Protein AF-0000000080307832 (afdb_homodimer)

Sequence (258 aa):
MTTTNTHLGIDRRLCGEPVSLGEGTATVRFVASADMAADDRGLVHGGFVFGLADHAAMLAVNDPFVVLGSAETRFLAPVRVGEEVIATATRTEQKGKKHVLAVSVKVGEREVLSGTMTAFALDAHVLDRMTTTNTHLGIDRRLCGEPVSLGEGTATVRFVASADMAADDRGLVHGGFVFGLADHAAMLAVNDPFVVLGSAETRFLAPVRVGEEVIATATRTEQKGKKHVLAVSVKVGEREVLSGTMTAFALDAHVLDR

Radius of gyration: 16.78 Å; Cα contacts (8 Å, |Δi|>4): 751; chains: 2; bounding box: 39×50×41 Å

Structure (mmCIF, N/CA/C/O backbone):
data_AF-0000000080307832-model_v1
#
loop_
_entity.id
_entity.type
_entity.pdbx_description
1 polymer 'Methylthioribose-1-phosphate isomerase'
#
loop_
_atom_site.group_PDB
_atom_site.id
_atom_site.type_symbol
_atom_site.label_atom_id
_atom_site.label_alt_id
_atom_site.label_comp_id
_atom_site.label_asym_id
_atom_site.label_entity_id
_atom_site.label_seq_id
_atom_site.pdbx_PDB_ins_code
_atom_site.Cartn_x
_atom_site.Cartn_y
_atom_site.Cartn_z
_atom_site.occupancy
_atom_site.B_iso_or_equiv
_atom_site.auth_seq_id
_atom_site.auth_comp_id
_atom_site.auth_asym_id
_atom_site.auth_atom_id
_atom_site.pdbx_PDB_model_num
ATOM 1 N N . MET A 1 1 ? -7.996 -27.531 -2.777 1 52.84 1 MET A N 1
ATOM 2 C CA . MET A 1 1 ? -7.59 -26.219 -2.289 1 52.84 1 MET A CA 1
ATOM 3 C C . MET A 1 1 ? -6.277 -25.781 -2.928 1 52.84 1 MET A C 1
ATOM 5 O O . MET A 1 1 ? -5.254 -26.453 -2.775 1 52.84 1 MET A O 1
ATOM 9 N N . THR A 1 2 ? -6.344 -24.812 -3.924 1 73.81 2 THR A N 1
ATOM 10 C CA . THR A 1 2 ? -5.148 -24.438 -4.68 1 73.81 2 THR A CA 1
ATOM 11 C C . THR A 1 2 ? -4.051 -23.938 -3.742 1 73.81 2 THR A C 1
ATOM 13 O O . THR A 1 2 ? -4.332 -23.25 -2.76 1 73.81 2 THR A O 1
ATOM 16 N N . THR A 1 3 ? -2.986 -24.531 -3.779 1 90.88 3 THR A N 1
ATOM 17 C CA . THR A 1 3 ? -1.822 -24.188 -2.973 1 90.88 3 THR A CA 1
ATOM 18 C C . THR A 1 3 ? -1.232 -22.859 -3.426 1 90.88 3 THR A C 1
ATOM 20 O O . THR A 1 3 ? -1.287 -22.516 -4.609 1 90.88 3 THR A O 1
ATOM 23 N N . THR A 1 4 ? -0.76 -22.125 -2.514 1 96.75 4 THR A N 1
ATOM 24 C CA . THR A 1 4 ? -0.109 -20.859 -2.82 1 96.75 4 THR A CA 1
ATOM 25 C C . THR A 1 4 ? 1.234 -21.094 -3.506 1 96.75 4 THR A C 1
ATOM 27 O O . THR A 1 4 ? 2.08 -21.828 -2.994 1 96.75 4 THR A O 1
ATOM 30 N N . ASN A 1 5 ? 1.484 -20.422 -4.656 1 97.75 5 ASN A N 1
ATOM 31 C CA . ASN A 1 5 ? 2.727 -20.578 -5.406 1 97.75 5 ASN A CA 1
ATOM 32 C C . ASN A 1 5 ? 3.502 -19.266 -5.473 1 97.75 5 ASN A C 1
ATOM 34 O O . ASN A 1 5 ? 4.527 -19.172 -6.156 1 97.75 5 ASN A O 1
ATOM 38 N N . THR A 1 6 ? 2.982 -18.25 -4.867 1 98.12 6 THR A N 1
ATOM 39 C CA . THR A 1 6 ? 3.604 -16.938 -4.953 1 98.12 6 THR A CA 1
ATOM 40 C C . THR A 1 6 ? 3.646 -16.266 -3.578 1 98.12 6 THR A C 1
ATOM 42 O O . THR A 1 6 ? 2.85 -16.594 -2.697 1 98.12 6 THR A O 1
ATOM 45 N N . HIS A 1 7 ? 4.598 -15.375 -3.447 1 98.44 7 HIS A N 1
ATOM 46 C CA . HIS A 1 7 ? 4.746 -14.602 -2.219 1 98.44 7 HIS A CA 1
ATOM 47 C C . HIS A 1 7 ? 4.867 -15.523 -1.005 1 98.44 7 HIS A C 1
ATOM 49 O O . HIS A 1 7 ? 4.211 -15.297 0.015 1 98.44 7 HIS A O 1
ATOM 55 N N . LEU A 1 8 ? 5.715 -16.484 -1.149 1 98.38 8 LEU A N 1
ATOM 56 C CA . LEU A 1 8 ? 5.809 -17.547 -0.154 1 98.38 8 LEU A CA 1
ATOM 57 C C . LEU A 1 8 ? 6.52 -17.062 1.102 1 98.38 8 LEU A C 1
ATOM 59 O O . LEU A 1 8 ? 6.414 -17.672 2.162 1 98.38 8 LEU A O 1
ATOM 63 N N . GLY A 1 9 ? 7.277 -15.961 1.067 1 98.44 9 GLY A N 1
ATOM 64 C CA . GLY A 1 9 ? 8.023 -15.438 2.201 1 98.44 9 GLY A CA 1
ATOM 65 C C . GLY A 1 9 ? 7.352 -14.234 2.842 1 98.44 9 GLY A C 1
ATOM 66 O O . GLY A 1 9 ? 7.965 -13.539 3.658 1 98.44 9 GLY A O 1
ATOM 67 N N . ILE A 1 10 ? 6.105 -14.016 2.449 1 98.75 10 ILE A N 1
ATOM 68 C CA . ILE A 1 10 ? 5.449 -12.781 2.875 1 98.75 10 ILE A CA 1
ATOM 69 C C . ILE A 1 10 ? 5.09 -12.875 4.355 1 98.75 10 ILE A C 1
ATOM 71 O O . ILE A 1 10 ? 4.691 -13.938 4.84 1 98.75 10 ILE A O 1
ATOM 75 N N . ASP A 1 11 ? 5.309 -11.82 5.152 1 98.69 11 ASP A N 1
ATOM 76 C CA . ASP A 1 11 ? 4.871 -11.758 6.543 1 98.69 11 ASP A CA 1
ATOM 77 C C . ASP A 1 11 ? 3.352 -11.641 6.637 1 98.69 11 ASP A C 1
ATOM 79 O O . ASP A 1 11 ? 2.791 -10.562 6.434 1 98.69 11 ASP A O 1
ATOM 83 N N . ARG A 1 12 ? 2.734 -12.688 6.98 1 98.19 12 ARG A N 1
ATOM 84 C CA . ARG A 1 12 ? 1.277 -12.773 6.961 1 98.19 12 ARG A CA 1
ATOM 85 C C . ARG A 1 12 ? 0.668 -11.914 8.062 1 98.19 12 ARG A C 1
ATOM 87 O O . ARG A 1 12 ? -0.511 -11.562 8.008 1 98.19 12 ARG A O 1
ATOM 94 N N . ARG A 1 13 ? 1.452 -11.539 9.086 1 98.31 13 ARG A N 1
ATOM 95 C CA . ARG A 1 13 ? 0.966 -10.641 10.125 1 98.31 13 ARG A CA 1
ATOM 96 C C . ARG A 1 13 ? 0.747 -9.234 9.57 1 98.31 13 ARG A C 1
ATOM 98 O O . ARG A 1 13 ? -0.173 -8.531 10 1 98.31 13 ARG A O 1
ATOM 105 N N . LEU A 1 14 ? 1.541 -8.852 8.594 1 98.81 14 LEU A N 1
ATOM 106 C CA . LEU A 1 14 ? 1.51 -7.488 8.07 1 98.81 14 LEU A CA 1
ATOM 107 C C . LEU A 1 14 ? 0.709 -7.426 6.773 1 98.81 14 LEU A C 1
ATOM 109 O O . LEU A 1 14 ? 0.164 -6.375 6.426 1 98.81 14 LEU A O 1
ATOM 113 N N . CYS A 1 15 ? 0.601 -8.602 6.062 1 98.88 15 CYS A N 1
ATOM 114 C CA . CYS A 1 15 ? 0.062 -8.539 4.707 1 98.88 15 CYS A CA 1
ATOM 115 C C . CYS A 1 15 ? -1.096 -9.516 4.535 1 98.88 15 CYS A C 1
ATOM 117 O O . CYS A 1 15 ? -1.667 -9.625 3.449 1 98.88 15 CYS A O 1
ATOM 119 N N . GLY A 1 16 ? -1.401 -10.242 5.574 1 98.81 16 GLY A N 1
ATOM 120 C CA . GLY A 1 16 ? -2.609 -11.055 5.578 1 98.81 16 GLY A CA 1
ATOM 121 C C . GLY A 1 16 ? -2.34 -12.523 5.32 1 98.81 16 GLY A C 1
ATOM 122 O O . GLY A 1 16 ? -1.327 -12.883 4.715 1 98.81 16 GLY A O 1
ATOM 123 N N . GLU A 1 17 ? -3.238 -13.312 5.754 1 98.5 17 GLU A N 1
ATOM 124 C CA . GLU A 1 17 ? -3.234 -14.758 5.535 1 98.5 17 GLU A CA 1
ATOM 125 C C . GLU A 1 17 ? -4.215 -15.148 4.434 1 98.5 17 GLU A C 1
ATOM 127 O O . GLU A 1 17 ? -5.363 -14.703 4.426 1 98.5 17 GLU A O 1
ATOM 132 N N . PRO A 1 18 ? -3.75 -16.078 3.498 1 98.62 18 PRO A N 1
ATOM 133 C CA . PRO A 1 18 ? -4.703 -16.594 2.516 1 98.62 18 PRO A CA 1
ATOM 134 C C . PRO A 1 18 ? -5.855 -17.359 3.16 1 98.62 18 PRO A C 1
ATOM 136 O O . PRO A 1 18 ? -5.629 -18.172 4.059 1 98.62 18 PRO A O 1
ATOM 139 N N . VAL A 1 19 ? -7.059 -17.031 2.709 1 98 19 VAL A N 1
ATOM 140 C CA . VAL A 1 19 ? -8.258 -17.672 3.229 1 98 19 VAL A CA 1
ATOM 141 C C . VAL A 1 19 ? -8.82 -18.641 2.188 1 98 19 VAL A C 1
ATOM 143 O O . VAL A 1 19 ? -9.344 -19.703 2.535 1 98 19 VAL A O 1
ATOM 146 N N . SER A 1 20 ? -8.805 -18.188 0.958 1 97.94 20 SER A N 1
ATOM 147 C CA . SER A 1 20 ? -9.297 -18.984 -0.154 1 97.94 20 SER A CA 1
ATOM 148 C C . SER A 1 20 ? -8.555 -18.656 -1.445 1 97.94 20 SER A C 1
ATOM 150 O O . SER A 1 20 ? -8.164 -17.516 -1.67 1 97.94 20 SER A O 1
ATOM 152 N N . LEU A 1 21 ? -8.367 -19.688 -2.219 1 97.88 21 LEU A N 1
ATOM 153 C CA . LEU A 1 21 ? -7.758 -19.578 -3.539 1 97.88 21 LEU A CA 1
ATOM 154 C C . LEU A 1 21 ? -8.586 -20.312 -4.586 1 97.88 21 LEU A C 1
ATOM 156 O O . LEU A 1 21 ? -9.047 -21.438 -4.344 1 97.88 21 LEU A O 1
ATOM 160 N N . GLY A 1 22 ? -8.859 -19.641 -5.586 1 96.75 22 GLY A N 1
ATOM 161 C CA . GLY A 1 22 ? -9.492 -20.219 -6.758 1 96.75 22 GLY A CA 1
ATOM 162 C C . GLY A 1 22 ? -8.867 -19.766 -8.062 1 96.75 22 GLY A C 1
ATOM 163 O O . GLY A 1 22 ? -7.906 -19 -8.062 1 96.75 22 GLY A O 1
ATOM 164 N N . GLU A 1 23 ? -9.352 -20.328 -9.18 1 95.19 23 GLU A N 1
ATOM 165 C CA . GLU A 1 23 ? -8.852 -19.891 -10.484 1 95.19 23 GLU A CA 1
ATOM 166 C C . GLU A 1 23 ? -9.141 -18.422 -10.719 1 95.19 23 GLU A C 1
ATOM 168 O O . GLU A 1 23 ? -10.281 -18.031 -10.984 1 95.19 23 GLU A O 1
ATOM 173 N N . GLY A 1 24 ? -8.172 -17.656 -10.625 1 97.94 24 GLY A N 1
ATOM 174 C CA . GLY A 1 24 ? -8.312 -16.219 -10.867 1 97.94 24 GLY A CA 1
ATOM 175 C C . GLY A 1 24 ? -8.969 -15.484 -9.711 1 97.94 24 GLY A C 1
ATOM 176 O O . GLY A 1 24 ? -9.516 -14.398 -9.898 1 97.94 24 GLY A O 1
ATOM 177 N N . THR A 1 25 ? -9.086 -16.125 -8.602 1 98.75 25 THR A N 1
ATOM 178 C CA . THR A 1 25 ? -9.688 -15.492 -7.43 1 98.75 25 THR A CA 1
ATOM 179 C C . THR A 1 25 ? -8.898 -15.844 -6.168 1 98.75 25 THR A C 1
ATOM 181 O O . THR A 1 25 ? -8.289 -16.906 -6.086 1 98.75 25 THR A O 1
ATOM 184 N N . ALA A 1 26 ? -8.906 -14.961 -5.215 1 98.88 26 ALA A N 1
ATOM 185 C CA . ALA A 1 26 ? -8.289 -15.227 -3.916 1 98.88 26 ALA A CA 1
ATOM 186 C C . ALA A 1 26 ? -8.852 -14.305 -2.842 1 98.88 26 ALA A C 1
ATOM 188 O O . ALA A 1 26 ? -9.32 -13.203 -3.143 1 98.88 26 ALA A O 1
ATOM 189 N N . THR A 1 27 ? -8.844 -14.758 -1.637 1 98.94 27 THR A N 1
ATOM 190 C CA . THR A 1 27 ? -9.219 -13.984 -0.456 1 98.94 27 THR A CA 1
ATOM 191 C C . THR A 1 27 ? -8.125 -14.055 0.605 1 98.94 27 THR A C 1
ATOM 193 O O . THR A 1 27 ? -7.59 -15.133 0.882 1 98.94 27 THR A O 1
ATOM 196 N N . VAL A 1 28 ? -7.746 -12.922 1.134 1 98.94 28 VAL A N 1
ATOM 197 C CA . VAL A 1 28 ? -6.734 -12.789 2.176 1 98.94 28 VAL A CA 1
ATOM 198 C C . VAL A 1 28 ? -7.297 -11.977 3.342 1 98.94 28 VAL A C 1
ATOM 200 O O . VAL A 1 28 ? -8.109 -11.078 3.143 1 98.94 28 VAL A O 1
ATOM 203 N N . ARG A 1 29 ? -6.793 -12.281 4.551 1 98.94 29 ARG A N 1
ATOM 204 C CA . ARG A 1 29 ? -7.355 -11.633 5.73 1 98.94 29 ARG A CA 1
ATOM 205 C C . ARG A 1 29 ? -6.273 -11.328 6.758 1 98.94 29 ARG A C 1
ATOM 207 O O . ARG A 1 29 ? -5.328 -12.102 6.918 1 98.94 29 ARG A O 1
ATOM 214 N N . PHE A 1 30 ? -6.398 -10.172 7.465 1 98.88 30 PHE A N 1
ATOM 215 C CA . PH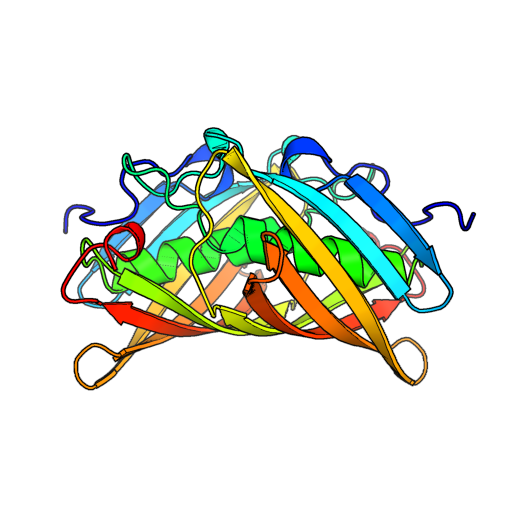E A 1 30 ? -5.668 -9.961 8.711 1 98.88 30 PHE A CA 1
ATOM 216 C C . PHE A 1 30 ? -6.539 -9.234 9.727 1 98.88 30 PHE A C 1
ATOM 218 O O . PHE A 1 30 ? -7.625 -8.75 9.398 1 98.88 30 PHE A O 1
ATOM 225 N N . VAL A 1 31 ? -6.156 -9.312 10.953 1 98.94 31 VAL A N 1
ATOM 226 C CA . VAL A 1 31 ? -6.637 -8.383 11.969 1 98.94 31 VAL A CA 1
ATOM 227 C C . VAL A 1 31 ? -5.668 -7.207 12.102 1 98.94 31 VAL A C 1
ATOM 229 O O . VAL A 1 31 ? -4.473 -7.402 12.312 1 98.94 31 VAL A O 1
ATOM 232 N N . ALA A 1 32 ? -6.215 -6.035 11.898 1 98.94 32 ALA A N 1
ATOM 233 C CA . ALA A 1 32 ? -5.352 -4.855 11.945 1 98.94 32 ALA A CA 1
ATOM 234 C C . ALA A 1 32 ? -4.672 -4.73 13.305 1 98.94 32 ALA A C 1
ATOM 236 O O . ALA A 1 32 ? -5.344 -4.641 14.336 1 98.94 32 ALA A O 1
ATOM 237 N N . SER A 1 33 ? -3.395 -4.719 13.312 1 98.81 33 SER A N 1
ATOM 238 C CA . SER A 1 33 ? -2.629 -4.656 14.555 1 98.81 33 SER A CA 1
ATOM 239 C C . SER A 1 33 ? -2.225 -3.225 14.883 1 98.81 33 SER A C 1
ATOM 241 O O . SER A 1 33 ? -2.367 -2.326 14.055 1 98.81 33 SER A O 1
ATOM 243 N N . ALA A 1 34 ? -1.67 -3.006 16.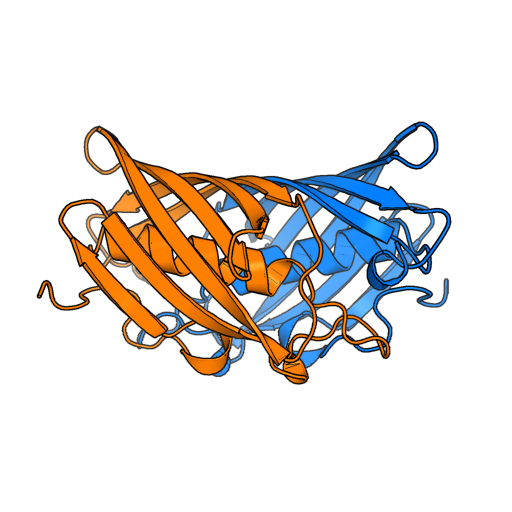109 1 98.62 34 ALA A N 1
ATOM 244 C CA . ALA A 1 34 ? -1.215 -1.691 16.547 1 98.62 34 ALA A CA 1
ATOM 245 C C . ALA A 1 34 ? -0.057 -1.191 15.688 1 98.62 34 ALA A C 1
ATOM 247 O O . ALA A 1 34 ? 0.11 0.017 15.508 1 98.62 34 ALA A O 1
ATOM 248 N N . ASP A 1 35 ? 0.724 -2.1 15.102 1 98.56 35 ASP A N 1
ATOM 249 C CA . ASP A 1 35 ? 1.849 -1.736 14.242 1 98.56 35 ASP A CA 1
ATOM 250 C C . ASP A 1 35 ? 1.369 -1.02 12.984 1 98.56 35 ASP A C 1
ATOM 252 O O . ASP A 1 35 ? 2.154 -0.355 12.305 1 98.56 35 ASP A O 1
ATOM 256 N N . MET A 1 36 ? 0.085 -1.156 12.688 1 98.94 36 MET A N 1
ATOM 257 C CA . MET A 1 36 ? -0.464 -0.622 11.445 1 98.94 36 MET A CA 1
ATOM 258 C C . MET A 1 36 ? -1.076 0.757 11.664 1 98.94 36 MET A C 1
ATOM 260 O O . MET A 1 36 ? -1.528 1.402 10.719 1 98.94 36 MET A O 1
ATOM 264 N N . ALA A 1 37 ? -1.056 1.277 12.898 1 98.94 37 ALA A N 1
ATOM 265 C CA . ALA A 1 37 ? -1.716 2.533 13.25 1 98.94 37 ALA A CA 1
ATOM 266 C C . ALA A 1 37 ? -0.972 3.727 12.664 1 98.94 37 ALA A C 1
ATOM 268 O O . ALA A 1 37 ? 0.261 3.764 12.672 1 98.94 37 ALA A O 1
ATOM 269 N N . ALA A 1 38 ? -1.761 4.672 12.156 1 98.81 38 ALA A N 1
ATOM 270 C CA . ALA A 1 38 ? -1.216 5.949 11.719 1 98.81 38 ALA A CA 1
ATOM 271 C C . ALA A 1 38 ? -1.18 6.957 12.859 1 98.81 38 ALA A C 1
ATOM 273 O O . ALA A 1 38 ? -0.42 7.93 12.82 1 98.81 38 ALA A O 1
ATOM 274 N N . ASP A 1 39 ? -2.074 6.77 13.812 1 98.69 39 ASP A N 1
ATOM 275 C CA . ASP A 1 39 ? -2.188 7.746 14.898 1 98.69 39 ASP A CA 1
ATOM 276 C C . ASP A 1 39 ? -2.662 7.082 16.188 1 98.69 39 ASP A C 1
ATOM 278 O O . ASP A 1 39 ? -2.84 5.863 16.234 1 98.69 39 ASP A O 1
ATOM 282 N N . ASP A 1 40 ? -2.822 7.875 17.234 1 97.75 40 ASP A N 1
ATOM 283 C CA . ASP A 1 40 ? -3.119 7.355 18.562 1 97.75 40 ASP A CA 1
ATOM 284 C C . ASP A 1 40 ? -4.594 6.984 18.688 1 97.75 40 ASP A C 1
ATOM 286 O O . ASP A 1 40 ? -5 6.367 19.688 1 97.75 40 ASP A O 1
ATOM 290 N N . ARG A 1 41 ? -5.434 7.312 17.688 1 98 41 ARG A N 1
ATOM 291 C CA . ARG A 1 41 ? -6.844 6.93 17.688 1 98 41 ARG A CA 1
ATOM 292 C C . ARG A 1 41 ? -7.035 5.543 17.094 1 98 41 ARG A C 1
ATOM 294 O O . ARG A 1 41 ? -8.125 4.973 17.172 1 98 41 ARG A O 1
ATOM 301 N N . GLY A 1 42 ? -5.996 4.996 16.484 1 98.62 42 GLY A N 1
ATOM 302 C CA . GLY A 1 42 ? -6.047 3.648 15.945 1 98.62 42 GLY A CA 1
ATOM 303 C C . GLY A 1 42 ? -6.422 3.607 14.477 1 98.62 42 GLY A C 1
ATOM 304 O O . GLY A 1 42 ? -6.863 2.574 13.977 1 98.62 42 GLY A O 1
ATOM 305 N N . LEU A 1 43 ? -6.371 4.773 13.805 1 98.94 43 LEU A N 1
ATOM 306 C CA . LEU A 1 43 ? -6.559 4.766 12.359 1 98.94 43 LEU A CA 1
ATOM 307 C C . LEU A 1 43 ? -5.453 3.963 11.672 1 98.94 43 LEU A C 1
ATOM 309 O O . LEU A 1 43 ? -4.27 4.188 11.93 1 98.94 43 LEU A O 1
ATOM 313 N N . VAL A 1 44 ? -5.848 3.023 10.82 1 98.94 44 VAL A N 1
ATOM 314 C CA . VAL A 1 44 ? -4.871 2.195 10.125 1 98.94 44 VAL A CA 1
ATOM 315 C C . VAL A 1 44 ? -4.348 2.936 8.898 1 98.94 44 VAL A C 1
ATOM 317 O O . VAL A 1 44 ? -5.125 3.531 8.148 1 98.94 44 VAL A O 1
ATOM 320 N N . HIS A 1 45 ? -3.057 2.969 8.719 1 98.94 45 HIS A N 1
ATOM 321 C CA . HIS A 1 45 ? -2.426 3.549 7.535 1 98.94 45 HIS A CA 1
ATOM 322 C C . HIS A 1 45 ? -2.859 2.824 6.266 1 98.94 45 HIS A C 1
ATOM 324 O O . HIS A 1 45 ? -2.859 1.592 6.219 1 98.94 45 HIS A O 1
ATOM 330 N N . GLY A 1 46 ? -3.197 3.553 5.223 1 98.88 46 GLY A N 1
ATOM 331 C CA . GLY A 1 46 ? -3.762 3.006 3.998 1 98.88 46 GLY A CA 1
ATOM 332 C C . GLY A 1 46 ? -2.846 2.012 3.309 1 98.88 46 GLY A C 1
ATOM 333 O O . GLY A 1 46 ? -3.311 1.137 2.576 1 98.88 46 GLY A O 1
ATOM 334 N N . GLY A 1 47 ? -1.534 2.146 3.521 1 98.94 47 GLY A N 1
ATOM 335 C CA . GLY A 1 47 ? -0.571 1.244 2.91 1 98.94 47 GLY A CA 1
ATOM 336 C C . GLY A 1 47 ? -0.815 -0.212 3.26 1 98.94 47 GLY A C 1
ATOM 337 O O . GLY A 1 47 ? -0.579 -1.101 2.438 1 98.94 47 GLY A O 1
ATOM 338 N N . PHE A 1 48 ? -1.291 -0.48 4.457 1 98.94 48 PHE A N 1
ATOM 339 C CA . PHE A 1 48 ? -1.518 -1.858 4.875 1 98.94 48 PHE A CA 1
ATOM 340 C C . PHE A 1 48 ? -2.789 -2.414 4.246 1 98.94 48 PHE A C 1
ATOM 342 O O . PHE A 1 48 ? -2.852 -3.596 3.902 1 98.94 48 PHE A O 1
ATOM 349 N N . VAL A 1 49 ? -3.834 -1.577 4.082 1 99 49 VAL A N 1
ATOM 350 C CA . VAL A 1 49 ? -5.062 -1.983 3.406 1 99 49 VAL A CA 1
ATOM 351 C C . VAL A 1 49 ? -4.77 -2.27 1.935 1 99 49 VAL A C 1
ATOM 353 O O . VAL A 1 49 ? -5.191 -3.301 1.402 1 99 49 VAL A O 1
ATOM 356 N N . PHE A 1 50 ? -4.016 -1.386 1.322 1 99 50 PHE A N 1
ATOM 357 C CA . PHE A 1 50 ? -3.557 -1.586 -0.047 1 99 50 PHE A CA 1
ATOM 358 C C . PHE A 1 50 ? -2.734 -2.865 -0.161 1 99 50 PHE A C 1
ATOM 360 O O . PHE A 1 50 ? -2.922 -3.646 -1.095 1 99 50 PHE A O 1
ATOM 367 N N . GLY A 1 51 ? -1.812 -3.057 0.731 1 98.94 51 GLY A N 1
ATOM 368 C CA . GLY A 1 51 ? -0.951 -4.227 0.703 1 98.94 51 GLY A CA 1
ATOM 369 C C . GLY A 1 51 ? -1.718 -5.535 0.782 1 98.94 51 GLY A C 1
ATOM 370 O O . GLY A 1 51 ? -1.338 -6.52 0.149 1 98.94 51 GLY A O 1
ATOM 371 N N . LEU A 1 52 ? -2.768 -5.527 1.623 1 98.94 52 LEU A N 1
ATOM 372 C CA . LEU A 1 52 ? -3.641 -6.691 1.722 1 98.94 52 LEU A CA 1
ATOM 373 C C . LEU A 1 52 ? -4.277 -7.012 0.373 1 98.94 52 LEU A C 1
ATOM 375 O O . LEU A 1 52 ? -4.285 -8.164 -0.055 1 98.94 52 LEU A O 1
ATOM 379 N N . ALA A 1 53 ? -4.809 -5.973 -0.291 1 99 53 ALA A N 1
ATOM 380 C CA . ALA A 1 53 ? -5.406 -6.141 -1.614 1 99 53 ALA A CA 1
ATOM 381 C C . ALA A 1 53 ? -4.375 -6.645 -2.621 1 99 53 ALA A C 1
ATOM 383 O O . ALA A 1 53 ? -4.668 -7.523 -3.434 1 99 53 ALA A O 1
ATOM 384 N N . ASP A 1 54 ? -3.197 -6.051 -2.582 1 99 54 ASP A N 1
ATOM 385 C CA . ASP A 1 54 ? -2.096 -6.461 -3.449 1 99 54 ASP A CA 1
ATOM 386 C C . ASP A 1 54 ? -1.777 -7.941 -3.27 1 99 54 ASP A C 1
ATOM 388 O O . ASP A 1 54 ? -1.639 -8.672 -4.25 1 99 54 ASP A O 1
ATOM 392 N N . HIS A 1 55 ? -1.683 -8.367 -2.018 1 98.94 55 HIS A N 1
ATOM 393 C CA . HIS A 1 55 ? -1.41 -9.773 -1.756 1 98.94 55 HIS A CA 1
ATOM 394 C C . HIS A 1 55 ? -2.486 -10.664 -2.365 1 98.94 55 HIS A C 1
ATOM 396 O O . HIS A 1 55 ? -2.174 -11.664 -3.02 1 98.94 55 HIS A O 1
ATOM 402 N N . ALA A 1 56 ? -3.779 -10.289 -2.191 1 98.94 56 ALA A N 1
ATOM 403 C CA . ALA A 1 56 ? -4.875 -11.055 -2.781 1 98.94 56 ALA A CA 1
ATOM 404 C C . ALA A 1 56 ? -4.742 -11.125 -4.297 1 98.94 56 ALA A C 1
ATOM 406 O O . ALA A 1 56 ? -4.957 -12.188 -4.895 1 98.94 56 ALA A O 1
ATOM 407 N N . ALA A 1 57 ? -4.402 -10.016 -4.918 1 98.94 57 ALA A N 1
ATOM 408 C CA . ALA A 1 57 ? -4.258 -9.969 -6.371 1 98.94 57 ALA A CA 1
ATOM 409 C C . ALA A 1 57 ? -3.154 -10.914 -6.844 1 98.94 57 ALA A C 1
ATOM 411 O O . ALA A 1 57 ? -3.326 -11.641 -7.824 1 98.94 57 ALA A O 1
ATOM 412 N N . MET A 1 58 ? -2.008 -10.867 -6.16 1 98.94 58 MET A N 1
ATOM 413 C CA . MET A 1 58 ? -0.907 -11.758 -6.516 1 98.94 58 MET A CA 1
ATOM 414 C C . MET A 1 58 ? -1.329 -13.219 -6.395 1 98.94 58 MET A C 1
ATOM 416 O O . MET A 1 58 ? -1.035 -14.031 -7.277 1 98.94 58 MET A O 1
ATOM 420 N N . LEU A 1 59 ? -2.061 -13.516 -5.348 1 98.88 59 LEU A N 1
ATOM 421 C CA . LEU A 1 59 ? -2.49 -14.891 -5.105 1 98.88 59 LEU A CA 1
ATOM 422 C C . LEU A 1 59 ? -3.535 -15.32 -6.129 1 98.88 59 LEU A C 1
ATOM 424 O O . LEU A 1 59 ? -3.586 -16.5 -6.516 1 98.88 59 LEU A O 1
ATOM 428 N N . ALA A 1 60 ? -4.375 -14.438 -6.586 1 98.81 60 ALA A N 1
ATOM 429 C CA . ALA A 1 60 ? -5.359 -14.766 -7.613 1 98.81 60 ALA A CA 1
ATOM 430 C C . ALA A 1 60 ? -4.676 -15.211 -8.906 1 98.81 60 ALA A C 1
ATOM 432 O O . ALA A 1 60 ? -5.199 -16.062 -9.625 1 98.81 60 ALA A O 1
ATOM 433 N N . VAL A 1 61 ? -3.562 -14.586 -9.195 1 98.75 61 VAL A N 1
ATOM 434 C CA . VAL A 1 61 ? -2.766 -14.992 -10.352 1 98.75 61 VAL A CA 1
ATOM 435 C C . VAL A 1 61 ? -2 -16.281 -10.023 1 98.75 61 VAL A C 1
ATOM 437 O O . VAL A 1 61 ? -1.96 -17.203 -10.836 1 98.75 61 VAL A O 1
ATOM 440 N N . ASN A 1 62 ? -1.391 -16.297 -8.859 1 98.62 62 ASN A N 1
ATOM 441 C CA . ASN A 1 62 ? -0.731 -17.438 -8.219 1 98.62 62 ASN A CA 1
ATOM 442 C C . ASN A 1 62 ? 0.397 -17.984 -9.086 1 98.62 62 ASN A C 1
ATOM 444 O O . ASN A 1 62 ? 0.564 -19.203 -9.203 1 98.62 62 ASN A O 1
ATOM 448 N N . ASP A 1 63 ? 1.077 -17.156 -9.797 1 98.38 63 ASP A N 1
ATOM 449 C CA . ASP A 1 63 ? 2.287 -17.484 -10.547 1 98.38 63 ASP A CA 1
ATOM 450 C C . ASP A 1 63 ? 3.539 -17.188 -9.719 1 98.38 63 ASP A C 1
ATOM 452 O O . ASP A 1 63 ? 3.621 -16.156 -9.055 1 98.38 63 ASP A O 1
ATOM 456 N N . PRO A 1 64 ? 4.547 -18.031 -9.773 1 98 64 PRO A N 1
ATOM 457 C CA . PRO A 1 64 ? 5.73 -17.859 -8.93 1 98 64 PRO A CA 1
ATOM 458 C C . PRO A 1 64 ? 6.473 -16.562 -9.203 1 98 64 PRO A C 1
ATOM 460 O O . PRO A 1 64 ? 7.234 -16.078 -8.359 1 98 64 PRO A O 1
ATOM 463 N N . PHE A 1 65 ? 6.277 -15.945 -10.398 1 98.5 65 PHE A N 1
ATOM 464 C CA . PHE A 1 65 ? 7.059 -14.773 -10.766 1 98.5 65 PHE A CA 1
ATOM 465 C C . PHE A 1 65 ? 6.152 -13.578 -11.016 1 98.5 65 PHE A C 1
ATOM 467 O O . PHE A 1 65 ? 6.504 -12.672 -11.773 1 98.5 65 PHE A O 1
ATOM 474 N N . VAL A 1 66 ? 4.949 -13.539 -10.461 1 98.88 66 VAL A N 1
ATOM 475 C CA . VAL A 1 66 ? 4 -12.453 -10.68 1 98.88 66 VAL A CA 1
ATOM 476 C C . VAL A 1 66 ? 4.418 -11.227 -9.875 1 98.88 66 VAL A C 1
ATOM 478 O O . VAL A 1 66 ? 4.863 -11.352 -8.727 1 98.88 66 VAL A O 1
ATOM 481 N N . VAL A 1 67 ? 4.309 -10.039 -10.484 1 98.88 67 VAL A N 1
ATOM 482 C CA . VAL A 1 67 ? 4.594 -8.766 -9.836 1 98.88 67 VAL A CA 1
ATOM 483 C C . VAL A 1 67 ? 3.457 -7.781 -10.117 1 98.88 67 VAL A C 1
ATOM 485 O O . VAL A 1 67 ? 2.729 -7.93 -11.102 1 98.88 67 VAL A O 1
ATOM 488 N N . LEU A 1 68 ? 3.268 -6.879 -9.227 1 98.94 68 LEU A N 1
ATOM 489 C CA . LEU A 1 68 ? 2.318 -5.789 -9.43 1 98.94 68 LEU A CA 1
ATOM 490 C C . LEU A 1 68 ? 2.867 -4.766 -10.414 1 98.94 68 LEU A C 1
ATOM 492 O O . LEU A 1 68 ? 4.004 -4.312 -10.273 1 98.94 68 LEU A O 1
ATOM 496 N N . GLY A 1 69 ? 2.035 -4.398 -11.359 1 98.94 69 GLY A N 1
ATOM 497 C CA . GLY A 1 69 ? 2.461 -3.432 -12.367 1 98.94 69 GLY A CA 1
ATOM 498 C C . GLY A 1 69 ? 1.832 -2.064 -12.18 1 98.94 69 GLY A C 1
ATOM 499 O O . GLY A 1 69 ? 2.461 -1.043 -12.461 1 98.94 69 GLY A O 1
ATOM 500 N N . SER A 1 70 ? 0.604 -2.076 -11.836 1 98.94 70 SER A N 1
ATOM 501 C CA . SER A 1 70 ? -0.093 -0.819 -11.578 1 98.94 70 SER A CA 1
ATOM 502 C C . SER A 1 70 ? -1.329 -1.038 -10.719 1 98.94 70 SER A C 1
ATOM 504 O O . SER A 1 70 ? -1.778 -2.172 -10.539 1 98.94 70 SER A O 1
ATOM 506 N N . ALA A 1 71 ? -1.835 0.021 -10.18 1 99 71 ALA A N 1
ATOM 507 C CA . ALA A 1 71 ? -3.041 -0.023 -9.352 1 99 71 ALA A CA 1
ATOM 508 C C . ALA A 1 71 ? -3.816 1.288 -9.445 1 99 71 ALA A C 1
ATOM 510 O O . ALA A 1 71 ? -3.223 2.369 -9.453 1 99 71 ALA A O 1
ATOM 511 N N . GLU A 1 72 ? -5.086 1.186 -9.578 1 99 72 GLU A N 1
ATOM 512 C CA . GLU A 1 72 ? -6.066 2.256 -9.406 1 99 72 GLU A CA 1
ATOM 513 C C . GLU A 1 72 ? -7.066 1.917 -8.305 1 99 72 GLU A C 1
ATOM 515 O O . GLU A 1 72 ? -7.914 1.035 -8.477 1 99 72 GLU A O 1
ATOM 520 N N . THR A 1 73 ? -6.941 2.631 -7.203 1 98.94 73 THR A N 1
ATOM 521 C CA . THR A 1 73 ? -7.73 2.23 -6.043 1 98.94 73 THR A CA 1
ATOM 522 C C . THR A 1 73 ? -8.406 3.439 -5.406 1 98.94 73 THR A C 1
ATOM 524 O O . THR A 1 73 ? -7.914 4.562 -5.516 1 98.94 73 THR A O 1
ATOM 527 N N . ARG A 1 74 ? -9.484 3.18 -4.77 1 98.94 74 ARG A N 1
ATOM 528 C CA . ARG A 1 74 ? -10.203 4.133 -3.928 1 98.94 74 ARG A CA 1
ATOM 529 C C . ARG A 1 74 ? -10.273 3.645 -2.484 1 98.94 74 ARG A C 1
ATOM 531 O O . ARG A 1 74 ? -10.477 2.453 -2.236 1 98.94 74 ARG A O 1
ATOM 538 N N . PHE A 1 75 ? -10.008 4.535 -1.583 1 98.94 75 PHE A N 1
ATOM 539 C CA . PHE A 1 75 ? -10.148 4.293 -0.152 1 98.94 75 PHE A CA 1
ATOM 540 C C . PHE A 1 75 ? -11.453 4.879 0.374 1 98.94 75 PHE A C 1
ATOM 542 O O . PHE A 1 75 ? -11.578 6.098 0.51 1 98.94 75 PHE A O 1
ATOM 549 N N . LEU A 1 76 ? -12.359 4.008 0.72 1 98.94 76 LEU A N 1
ATOM 550 C CA . LEU A 1 76 ? -13.766 4.387 0.802 1 98.94 76 LEU A CA 1
ATOM 551 C C . LEU A 1 76 ? -14.188 4.605 2.25 1 98.94 76 LEU A C 1
ATOM 553 O O . LEU A 1 76 ? -15.188 5.281 2.518 1 98.94 76 LEU A O 1
ATOM 557 N N . ALA A 1 77 ? -13.57 3.984 3.166 1 98.88 77 ALA A N 1
ATOM 558 C CA . ALA A 1 77 ? -13.859 4.07 4.594 1 98.88 77 ALA A CA 1
ATOM 559 C C . ALA A 1 77 ? -12.633 3.713 5.43 1 98.88 77 ALA A C 1
ATOM 561 O O . ALA A 1 77 ? -11.75 2.998 4.965 1 98.88 77 ALA A O 1
ATOM 562 N N . PRO A 1 78 ? -12.602 4.223 6.66 1 98.88 78 PRO A N 1
ATOM 563 C CA . PRO A 1 78 ? -11.438 3.961 7.508 1 98.88 78 PRO A CA 1
ATOM 564 C C . PRO A 1 78 ? -11.43 2.547 8.086 1 98.88 78 PRO A C 1
ATOM 566 O O . PRO A 1 78 ? -12.477 1.898 8.141 1 98.88 78 PRO A O 1
ATOM 569 N N . VAL A 1 79 ? -10.258 2.041 8.367 1 98.94 79 VAL A N 1
ATOM 570 C CA . VAL A 1 79 ? -10.055 0.819 9.133 1 98.94 79 VAL A CA 1
ATOM 571 C C . VAL A 1 79 ? -9.484 1.164 10.508 1 98.94 79 VAL A C 1
ATOM 573 O O . VAL A 1 79 ? -8.609 2.029 10.625 1 98.94 79 VAL A O 1
ATOM 576 N N . ARG A 1 80 ? -9.914 0.55 11.57 1 98.69 80 ARG A N 1
ATOM 577 C CA . ARG A 1 80 ? -9.414 0.748 12.93 1 98.69 80 ARG A CA 1
ATOM 578 C C . ARG A 1 80 ? -8.609 -0.456 13.398 1 98.69 80 ARG A C 1
ATOM 580 O O . ARG A 1 80 ? -8.961 -1.601 13.109 1 98.69 80 ARG A O 1
ATOM 587 N N . VAL A 1 81 ? -7.582 -0.145 14.133 1 98.88 81 VAL A N 1
ATOM 588 C CA . VAL A 1 81 ? -6.84 -1.217 14.789 1 98.88 81 VAL A CA 1
ATOM 589 C C . VAL A 1 81 ? -7.812 -2.139 15.523 1 98.88 81 VAL A C 1
ATOM 591 O O . VAL A 1 81 ? -8.75 -1.671 16.172 1 98.88 81 VAL A O 1
ATOM 594 N N . GLY A 1 82 ? -7.61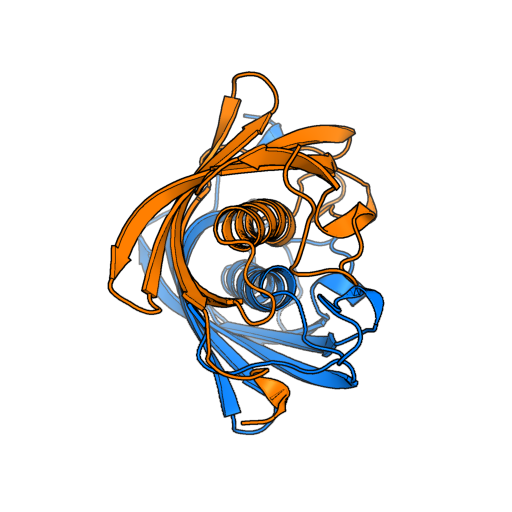3 -3.4 15.352 1 98.88 82 GLY A N 1
ATOM 595 C CA . GLY A 1 82 ? -8.469 -4.383 15.992 1 98.88 82 GLY A CA 1
ATOM 596 C C . GLY A 1 82 ? -9.516 -4.973 15.062 1 98.88 82 GLY A C 1
ATOM 597 O O . GLY A 1 82 ? -10.078 -6.027 15.352 1 98.88 82 GLY A O 1
ATOM 598 N N . GLU A 1 83 ? -9.82 -4.359 13.969 1 98.94 83 GLU A N 1
ATOM 599 C CA . GLU A 1 83 ? -10.836 -4.844 13.031 1 98.94 83 GLU A CA 1
ATOM 600 C C . GLU A 1 83 ? -10.289 -5.973 12.164 1 98.94 83 GLU A C 1
ATOM 602 O O . GLU A 1 83 ? -9.109 -5.965 11.797 1 98.94 83 GLU A O 1
ATOM 607 N N . GLU A 1 84 ? -11.148 -6.953 11.891 1 98.94 84 GLU A N 1
ATOM 608 C CA . GLU A 1 84 ? -10.828 -7.953 10.867 1 98.94 84 GLU A CA 1
ATOM 609 C C . GLU A 1 84 ? -11.047 -7.395 9.469 1 98.94 84 GLU A C 1
ATOM 611 O O . GLU A 1 84 ? -12.133 -6.914 9.141 1 98.94 84 GLU A O 1
ATOM 616 N N . VAL A 1 85 ? -10.047 -7.438 8.625 1 99 85 VAL A N 1
ATOM 617 C CA . VAL A 1 85 ? -10.039 -6.863 7.285 1 99 85 VAL A CA 1
ATOM 618 C C . VAL A 1 85 ? -9.859 -7.969 6.246 1 99 85 VAL A C 1
ATOM 620 O O . VAL A 1 85 ? -8.953 -8.797 6.363 1 99 85 VAL A O 1
ATOM 623 N N . ILE A 1 86 ? -10.727 -8.031 5.258 1 98.94 86 ILE A N 1
ATOM 624 C CA . ILE A 1 86 ? -10.719 -9.102 4.27 1 98.94 86 ILE A CA 1
ATOM 625 C C . ILE A 1 86 ? -10.578 -8.508 2.867 1 98.94 86 ILE A C 1
ATOM 627 O O . ILE A 1 86 ? -11.352 -7.629 2.48 1 98.94 86 ILE A O 1
ATOM 631 N N . ALA A 1 87 ? -9.641 -8.977 2.125 1 99 87 ALA A N 1
ATOM 632 C CA . ALA A 1 87 ? -9.445 -8.57 0.735 1 99 87 ALA A CA 1
ATOM 633 C C . ALA A 1 87 ? -9.805 -9.703 -0.221 1 99 87 ALA A C 1
ATOM 635 O O . ALA A 1 87 ? -9.469 -10.867 0.027 1 99 87 ALA A O 1
ATOM 636 N N . THR A 1 88 ? -10.484 -9.344 -1.263 1 98.94 88 THR A N 1
ATOM 637 C CA . THR A 1 88 ? -10.789 -10.273 -2.348 1 98.94 88 THR A CA 1
ATOM 638 C C . THR A 1 88 ? -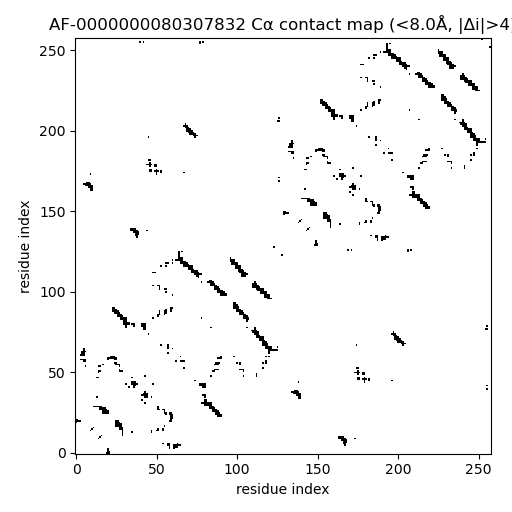10.281 -9.734 -3.68 1 98.94 88 THR A C 1
ATOM 640 O O . THR A 1 88 ? -10.406 -8.539 -3.963 1 98.94 88 THR A O 1
ATOM 643 N N . ALA A 1 89 ? -9.727 -10.602 -4.449 1 98.94 89 ALA A N 1
ATOM 644 C CA . ALA A 1 89 ? -9.297 -10.281 -5.809 1 98.94 89 ALA A CA 1
ATOM 645 C C . ALA A 1 89 ? -9.922 -11.242 -6.816 1 98.94 89 ALA A C 1
ATOM 647 O O . ALA A 1 89 ? -10.031 -12.445 -6.555 1 98.94 89 ALA A O 1
ATOM 648 N N . THR A 1 90 ? -10.352 -10.68 -7.902 1 98.94 90 THR A N 1
ATOM 649 C CA . THR A 1 90 ? -10.922 -11.461 -8.992 1 98.94 90 THR A CA 1
ATOM 650 C C . THR A 1 90 ? -10.336 -11.016 -10.336 1 98.94 90 THR A C 1
ATOM 652 O O . THR A 1 90 ? -10.43 -9.844 -10.695 1 98.94 90 THR A O 1
ATOM 655 N N . ARG A 1 91 ? -9.844 -11.969 -11.062 1 98.94 91 ARG A N 1
ATOM 656 C CA . ARG A 1 91 ? -9.328 -11.656 -12.391 1 98.94 91 ARG A CA 1
ATOM 657 C C . ARG A 1 91 ? -10.469 -11.336 -13.359 1 98.94 91 ARG A C 1
ATOM 659 O O . ARG A 1 91 ? -11.406 -12.117 -13.508 1 98.94 91 ARG A O 1
ATOM 666 N N . THR A 1 92 ? -10.32 -10.219 -14.055 1 98.88 92 THR A N 1
ATOM 667 C CA . THR A 1 92 ? -11.352 -9.797 -15 1 98.88 92 THR A CA 1
ATOM 668 C C . THR A 1 92 ? -10.859 -9.945 -16.438 1 98.88 92 THR A C 1
ATOM 670 O O . THR A 1 92 ? -11.664 -10.023 -17.359 1 98.88 92 THR A O 1
ATOM 673 N N . GLU A 1 93 ? -9.578 -9.906 -16.609 1 98.69 93 GLU A N 1
ATOM 674 C CA . GLU A 1 93 ? -8.969 -10.023 -17.922 1 98.69 93 GLU A CA 1
ATOM 675 C C . GLU A 1 93 ? -7.594 -10.672 -17.844 1 98.69 93 GLU A C 1
ATOM 677 O O . GLU A 1 93 ? -6.871 -10.484 -16.859 1 98.69 93 GLU A O 1
ATOM 682 N N . GLN A 1 94 ? -7.277 -11.422 -18.812 1 98.38 94 GLN A N 1
ATOM 683 C CA . GLN A 1 94 ? -5.938 -11.977 -19 1 98.38 94 GLN A CA 1
ATOM 684 C C . GLN A 1 94 ? -5.484 -11.852 -20.453 1 98.38 94 GLN A C 1
ATOM 686 O O . GLN A 1 94 ? -6.184 -12.297 -21.359 1 98.38 94 GLN A O 1
ATOM 691 N N . LYS A 1 95 ? -4.461 -11.188 -20.625 1 98.12 95 LYS A N 1
ATOM 692 C CA . LYS A 1 95 ? -3.803 -11.086 -21.922 1 98.12 95 LYS A CA 1
ATOM 693 C C . LYS A 1 95 ? -2.326 -11.453 -21.828 1 98.12 95 LYS A C 1
ATOM 695 O O . LYS A 1 95 ? -1.484 -10.609 -21.531 1 98.12 95 LYS A O 1
ATOM 700 N N . GLY A 1 96 ? -2.021 -12.672 -22.203 1 97.81 96 GLY A N 1
ATOM 701 C CA . GLY A 1 96 ? -0.657 -13.141 -22.016 1 97.81 96 GLY A CA 1
ATOM 702 C C . GLY A 1 96 ? -0.201 -13.109 -20.578 1 97.81 96 GLY A C 1
ATOM 703 O O . GLY A 1 96 ? -0.821 -13.734 -19.719 1 97.81 96 GLY A O 1
ATOM 704 N N . LYS A 1 97 ? 0.85 -12.398 -20.375 1 98.5 97 LYS A N 1
ATOM 705 C CA . LYS A 1 97 ? 1.432 -12.32 -19.047 1 98.5 97 LYS A CA 1
ATOM 706 C C . LYS A 1 97 ? 0.703 -11.289 -18.188 1 98.5 97 LYS A C 1
ATOM 708 O O . LYS A 1 97 ? 0.9 -11.227 -16.969 1 98.5 97 LYS A O 1
ATOM 713 N N . LYS A 1 98 ? -0.077 -10.508 -18.844 1 98.88 98 LYS A N 1
ATOM 714 C CA . LYS A 1 98 ? -0.765 -9.43 -18.141 1 98.88 98 LYS A CA 1
ATOM 715 C C . LYS A 1 98 ? -2.092 -9.906 -17.562 1 98.88 98 LYS A C 1
ATOM 717 O O . LYS A 1 98 ? -2.898 -10.523 -18.266 1 98.88 98 LYS A O 1
ATOM 722 N N . HIS A 1 99 ? -2.348 -9.641 -16.328 1 98.94 99 HIS A N 1
ATOM 723 C CA . HIS A 1 99 ? -3.58 -9.953 -15.617 1 98.94 99 HIS A CA 1
ATOM 724 C C . HIS A 1 99 ? -4.207 -8.695 -15.023 1 98.94 99 HIS A C 1
ATOM 726 O O . HIS A 1 99 ? -3.525 -7.914 -14.359 1 98.94 99 HIS A O 1
ATOM 732 N N . VAL A 1 100 ? -5.473 -8.484 -15.258 1 99 100 VAL A N 1
ATOM 733 C CA . VAL A 1 100 ? -6.215 -7.402 -14.625 1 99 100 VAL A CA 1
ATOM 734 C C . VAL A 1 100 ? -7.129 -7.973 -13.539 1 99 100 VAL A C 1
ATOM 736 O O . VAL A 1 100 ? -7.902 -8.898 -13.797 1 99 100 VAL A O 1
ATOM 739 N N . LEU A 1 101 ? -7.027 -7.465 -12.352 1 98.94 101 LEU A N 1
ATOM 740 C CA . LEU A 1 101 ? -7.746 -7.961 -11.188 1 98.94 101 LEU A CA 1
ATOM 741 C C . LEU A 1 101 ? -8.633 -6.875 -10.586 1 98.94 101 LEU A C 1
ATOM 743 O O . LEU A 1 101 ? -8.156 -5.777 -10.289 1 98.94 101 LEU A O 1
ATOM 747 N N . ALA A 1 102 ? -9.898 -7.18 -10.445 1 99 102 ALA A N 1
ATOM 748 C CA . ALA A 1 102 ? -10.727 -6.375 -9.555 1 99 102 ALA A CA 1
ATOM 749 C C . ALA A 1 102 ? -10.461 -6.707 -8.094 1 99 102 ALA A C 1
ATOM 751 O O . ALA A 1 102 ? -10.391 -7.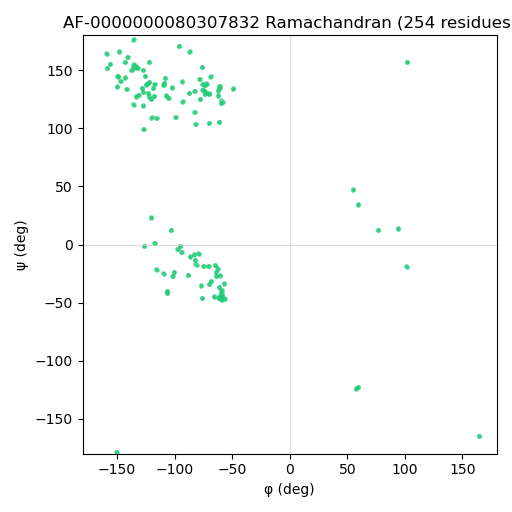883 -7.719 1 99 102 ALA A O 1
ATOM 752 N N . VAL A 1 103 ? -10.289 -5.695 -7.25 1 99 103 VAL A N 1
ATOM 753 C CA . VAL A 1 103 ? -10.008 -5.941 -5.84 1 99 103 VAL A CA 1
ATOM 754 C C . VAL A 1 103 ? -11.016 -5.191 -4.973 1 99 103 VAL A C 1
ATOM 756 O O . VAL A 1 103 ? -11.484 -4.113 -5.34 1 99 103 VAL A O 1
ATOM 759 N N . SER A 1 104 ? -11.336 -5.816 -3.898 1 98.94 104 SER A N 1
ATOM 760 C CA . SER A 1 104 ? -12.188 -5.246 -2.863 1 98.94 104 SER A CA 1
ATOM 761 C C . SER A 1 104 ? -11.703 -5.629 -1.47 1 98.94 104 SER A C 1
ATOM 763 O O . SER A 1 104 ? -11.305 -6.773 -1.237 1 98.94 104 SER A O 1
ATOM 765 N N . VAL A 1 105 ? -11.648 -4.645 -0.577 1 99 105 VAL A N 1
ATOM 766 C CA . VAL A 1 105 ? -11.336 -4.902 0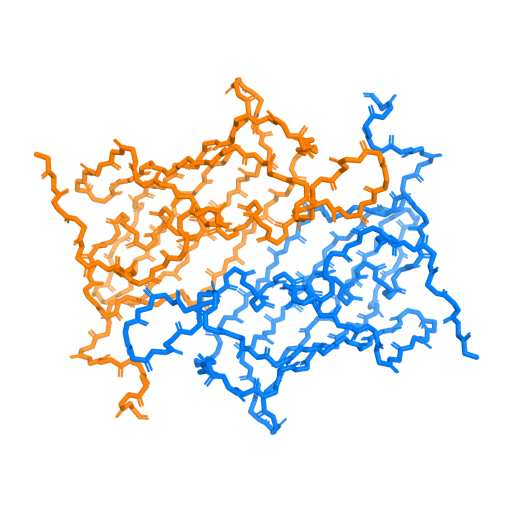.826 1 99 105 VAL A CA 1
ATOM 767 C C . VAL A 1 105 ? -12.523 -4.5 1.7 1 99 105 VAL A C 1
ATOM 769 O O . VAL A 1 105 ? -13.109 -3.432 1.507 1 99 105 VAL A O 1
ATOM 772 N N . LYS A 1 106 ? -12.789 -5.34 2.668 1 98.94 106 LYS A N 1
ATOM 773 C CA . LYS A 1 106 ? -13.953 -5.094 3.512 1 98.94 106 LYS A CA 1
ATOM 774 C C . LYS A 1 106 ? -13.625 -5.312 4.984 1 98.94 106 LYS A C 1
ATOM 776 O O . LYS A 1 106 ? -12.758 -6.125 5.32 1 98.94 106 LYS A O 1
ATOM 781 N N . VAL A 1 107 ? -14.359 -4.605 5.832 1 98.94 107 VAL A N 1
ATOM 782 C CA . VAL A 1 107 ? -14.555 -4.871 7.254 1 98.94 107 VAL A CA 1
ATOM 783 C C . VAL A 1 107 ? -16.016 -5.195 7.523 1 98.94 107 VAL A C 1
ATOM 785 O O . VAL A 1 107 ? -16.875 -4.305 7.488 1 98.94 107 VAL A O 1
ATOM 788 N N . GLY A 1 108 ? -16.234 -6.457 7.816 1 98.38 108 GLY A N 1
ATOM 789 C CA . GLY A 1 108 ? -17.641 -6.859 7.766 1 98.38 108 GLY A CA 1
ATOM 790 C C . GLY A 1 108 ? -18.281 -6.609 6.418 1 98.38 108 GLY A C 1
ATOM 791 O O . GLY A 1 108 ? -17.781 -7.066 5.387 1 98.38 108 GLY A O 1
ATOM 792 N N . GLU A 1 109 ? -19.375 -5.871 6.414 1 98.19 109 GLU A N 1
ATOM 793 C CA . GLU A 1 109 ? -20.062 -5.566 5.168 1 98.19 109 GLU A CA 1
ATOM 794 C C . GLU A 1 109 ? -19.594 -4.23 4.59 1 98.19 109 GLU A C 1
ATOM 796 O O . GLU A 1 109 ? -19.969 -3.875 3.469 1 98.19 109 GLU A O 1
ATOM 801 N N . ARG A 1 110 ? -18.797 -3.521 5.301 1 98.62 110 ARG A N 1
ATOM 802 C CA . ARG A 1 110 ? -18.312 -2.201 4.898 1 98.62 110 ARG A CA 1
ATOM 803 C C . ARG A 1 110 ? -17.125 -2.309 3.947 1 98.62 110 ARG A C 1
ATOM 805 O O . ARG A 1 110 ? -16.062 -2.781 4.336 1 98.62 110 ARG A O 1
ATOM 812 N N . GLU A 1 111 ? -17.359 -1.883 2.742 1 98.94 111 GLU A N 1
ATOM 813 C CA . GLU A 1 111 ? -16.219 -1.826 1.817 1 98.94 111 GLU A CA 1
ATOM 814 C C . GLU A 1 111 ? -15.289 -0.666 2.154 1 98.94 111 GLU A C 1
ATOM 816 O O . GLU A 1 111 ? -15.734 0.48 2.266 1 98.94 111 GLU A O 1
ATOM 821 N N . VAL A 1 112 ? -13.961 -0.914 2.271 1 99 112 VAL A N 1
ATOM 822 C CA . VAL A 1 112 ? -13.047 0.128 2.727 1 99 112 VAL A CA 1
ATOM 823 C C . VAL A 1 112 ? -12.07 0.485 1.607 1 99 112 VAL A C 1
ATOM 825 O O . VAL A 1 112 ? -11.445 1.547 1.637 1 99 112 VAL A O 1
ATOM 828 N N . LEU A 1 113 ? -11.859 -0.381 0.661 1 99 113 LEU A N 1
ATOM 829 C CA . LEU A 1 113 ? -11.055 -0.148 -0.532 1 99 113 LEU A CA 1
ATOM 830 C C . LEU A 1 113 ? -11.609 -0.913 -1.726 1 99 113 LEU A C 1
ATOM 832 O O . LEU A 1 113 ? -12.047 -2.059 -1.586 1 99 113 LEU A O 1
ATOM 836 N N . SER A 1 114 ? -11.609 -0.345 -2.869 1 98.94 114 SER A N 1
ATOM 837 C CA . SER A 1 114 ? -11.922 -1.016 -4.129 1 98.94 114 SER A CA 1
ATOM 838 C C . SER A 1 114 ? -11.047 -0.5 -5.262 1 98.94 114 SER A C 1
ATOM 840 O O . SER A 1 114 ? -10.477 0.591 -5.168 1 98.94 114 SER A O 1
ATOM 842 N N . GLY A 1 115 ? -10.898 -1.3 -6.289 1 98.94 115 GLY A N 1
ATOM 843 C CA . GLY A 1 115 ? -10.125 -0.828 -7.426 1 98.94 115 GLY A CA 1
ATOM 844 C C . GLY A 1 115 ? -9.711 -1.942 -8.367 1 98.94 115 GLY A C 1
ATOM 845 O O . GLY A 1 115 ? -10.344 -3 -8.406 1 98.94 115 GLY A O 1
ATOM 846 N N . THR A 1 116 ? -8.766 -1.581 -9.188 1 99 116 THR A N 1
ATOM 847 C CA . THR A 1 116 ? -8.203 -2.488 -10.18 1 99 116 THR A CA 1
ATOM 848 C C . THR A 1 116 ? -6.68 -2.52 -10.086 1 99 116 THR A C 1
ATOM 850 O O . THR A 1 116 ? -6.043 -1.476 -9.93 1 99 116 THR A O 1
ATOM 853 N N . MET A 1 117 ? -6.168 -3.711 -10.133 1 99 117 MET A N 1
ATOM 854 C CA . MET A 1 117 ? -4.723 -3.906 -10.164 1 99 117 MET A CA 1
ATOM 855 C C . MET A 1 117 ? -4.309 -4.691 -11.406 1 99 117 MET A C 1
ATOM 857 O O . MET A 1 117 ? -5.02 -5.605 -11.836 1 99 117 MET A O 1
ATOM 861 N N . THR A 1 118 ? -3.234 -4.289 -11.984 1 99 118 THR A N 1
ATOM 862 C CA . THR A 1 118 ? -2.631 -5.02 -13.094 1 99 118 THR A CA 1
ATOM 863 C C . THR A 1 118 ? -1.353 -5.723 -12.648 1 99 118 THR A C 1
ATOM 865 O O . THR A 1 118 ? -0.463 -5.094 -12.07 1 99 118 THR A O 1
ATOM 868 N N . ALA A 1 119 ? -1.305 -6.941 -12.922 1 98.94 119 ALA A N 1
ATOM 869 C CA . ALA A 1 119 ? -0.153 -7.762 -12.555 1 98.94 119 ALA A CA 1
ATOM 870 C C . ALA A 1 119 ? 0.462 -8.422 -13.789 1 98.94 119 ALA A C 1
ATOM 872 O O . ALA A 1 119 ? -0.21 -8.594 -14.805 1 98.94 119 ALA A O 1
ATOM 873 N N . PHE A 1 120 ? 1.729 -8.781 -13.688 1 98.94 120 PHE A N 1
ATOM 874 C CA . PHE A 1 120 ? 2.436 -9.453 -14.773 1 98.94 120 PHE A CA 1
ATOM 875 C C . PHE A 1 120 ? 3.094 -10.734 -14.281 1 98.94 120 PHE A C 1
ATOM 877 O O . PHE A 1 120 ? 3.895 -10.703 -13.344 1 98.94 120 PHE A O 1
ATOM 884 N N . ALA A 1 121 ? 2.723 -11.844 -14.828 1 98.81 121 ALA A N 1
ATOM 885 C CA . ALA A 1 121 ? 3.43 -13.102 -14.625 1 98.81 121 ALA A CA 1
ATOM 886 C C . ALA A 1 121 ? 4.645 -13.211 -15.539 1 98.81 121 ALA A C 1
ATOM 888 O O . ALA A 1 121 ? 4.512 -13.531 -16.719 1 98.81 121 ALA A O 1
ATOM 889 N N . LEU A 1 122 ? 5.844 -13.016 -15.031 1 98.62 122 LEU A N 1
ATOM 890 C CA . LEU A 1 122 ? 7.059 -12.898 -15.828 1 98.62 122 LEU A CA 1
ATOM 891 C C . LEU A 1 122 ? 7.664 -14.273 -16.109 1 98.62 122 LEU A C 1
ATOM 893 O O . LEU A 1 122 ? 7.254 -15.266 -15.508 1 98.62 122 LEU A O 1
ATOM 897 N N . ASP A 1 123 ? 8.578 -14.312 -17.016 1 97.81 123 ASP A N 1
ATOM 898 C CA . ASP A 1 123 ? 9.188 -15.578 -17.406 1 97.81 123 ASP A CA 1
ATOM 899 C C . ASP A 1 123 ? 10.297 -15.969 -16.422 1 97.81 123 ASP A C 1
ATOM 901 O O . ASP A 1 123 ? 10.727 -17.125 -16.406 1 97.81 123 ASP A O 1
ATOM 905 N N . ALA A 1 124 ? 10.758 -14.969 -15.625 1 98 124 ALA A N 1
ATOM 906 C CA . ALA A 1 124 ? 11.789 -15.164 -14.609 1 98 124 ALA A CA 1
ATOM 907 C C . ALA A 1 124 ? 11.578 -14.227 -13.43 1 98 124 ALA A C 1
ATOM 909 O O . ALA A 1 124 ? 10.766 -13.305 -13.5 1 98 124 ALA A O 1
ATOM 910 N N . HIS A 1 125 ? 12.297 -14.578 -12.391 1 98.5 125 HIS A N 1
ATOM 911 C CA . HIS A 1 125 ? 12.188 -13.719 -11.219 1 98.5 125 HIS A CA 1
ATOM 912 C C . HIS A 1 125 ? 12.641 -12.297 -11.539 1 98.5 125 HIS A C 1
ATOM 914 O O . HIS A 1 125 ? 13.703 -12.102 -12.133 1 98.5 125 HIS A O 1
ATOM 920 N N . VAL A 1 126 ? 11.93 -11.344 -11.094 1 98.5 126 VAL A N 1
ATOM 921 C CA . VAL A 1 126 ? 12.133 -9.961 -11.5 1 98.5 126 VAL A CA 1
ATOM 922 C C . VAL A 1 126 ? 13.5 -9.477 -11.039 1 98.5 126 VAL A C 1
ATOM 924 O O . VAL A 1 126 ? 14.102 -8.594 -11.664 1 98.5 126 VAL A O 1
ATOM 927 N N . LEU A 1 127 ? 14.109 -10.086 -9.992 1 98 127 LEU A N 1
ATOM 928 C CA . LEU A 1 127 ? 15.391 -9.664 -9.461 1 98 127 LEU A CA 1
ATOM 929 C C . LEU A 1 127 ? 16.547 -10.25 -10.273 1 98 127 LEU A C 1
ATOM 931 O O . LEU A 1 127 ? 17.703 -9.906 -10.055 1 98 127 LEU A O 1
ATOM 935 N N . ASP A 1 128 ? 16.172 -11.164 -11.188 1 94.5 128 ASP A N 1
ATOM 936 C CA . ASP A 1 128 ? 17.188 -11.773 -12.047 1 94.5 128 ASP A CA 1
ATOM 937 C C . ASP A 1 128 ? 17.25 -11.078 -13.406 1 94.5 128 ASP A C 1
ATOM 939 O O . ASP A 1 128 ? 18.047 -11.445 -14.266 1 94.5 128 ASP A O 1
ATOM 943 N N . ARG A 1 129 ? 16.359 -10.156 -13.547 1 82.81 129 ARG A N 1
ATOM 944 C CA . ARG A 1 129 ? 16.328 -9.477 -14.836 1 82.81 129 ARG A CA 1
ATOM 945 C C . ARG A 1 129 ? 17.344 -8.328 -14.867 1 82.81 129 ARG A C 1
ATOM 947 O O . ARG A 1 129 ? 17.625 -7.723 -13.836 1 82.81 129 ARG A O 1
ATOM 954 N N . MET B 1 1 ? 12.062 24.078 9.57 1 54.38 1 MET B N 1
ATOM 955 C CA . MET B 1 1 ? 11.711 22.688 9.273 1 54.38 1 MET B CA 1
ATOM 956 C C . MET B 1 1 ? 10.305 22.375 9.773 1 54.38 1 MET B C 1
ATOM 958 O O . MET B 1 1 ? 10.031 22.469 10.969 1 54.38 1 MET B O 1
ATOM 962 N N . THR B 1 2 ? 9.289 22.266 8.82 1 75.12 2 THR B N 1
ATOM 963 C CA . THR B 1 2 ? 7.898 22.094 9.234 1 75.12 2 THR B CA 1
ATOM 964 C C . THR B 1 2 ? 7.727 20.828 10.055 1 75.12 2 THR B C 1
ATOM 966 O O . THR B 1 2 ? 8.383 19.812 9.789 1 75.12 2 THR B O 1
ATOM 969 N N . THR B 1 3 ? 7.23 20.922 11.164 1 90.94 3 THR B N 1
ATOM 970 C CA . THR B 1 3 ? 6.965 19.812 12.062 1 90.94 3 THR B CA 1
ATOM 971 C C . THR B 1 3 ? 5.852 18.922 11.516 1 90.94 3 THR B C 1
ATOM 973 O O . THR B 1 3 ? 4.918 19.406 10.875 1 90.94 3 THR B O 1
ATOM 976 N N . THR B 1 4 ? 5.98 17.688 11.75 1 96.81 4 THR B N 1
ATOM 977 C CA . THR B 1 4 ? 4.953 16.734 11.328 1 96.81 4 THR B CA 1
ATOM 978 C C . THR B 1 4 ? 3.693 16.906 12.172 1 96.81 4 THR B C 1
ATOM 980 O O . THR B 1 4 ? 3.752 16.859 13.406 1 96.81 4 THR B O 1
ATOM 983 N N . ASN B 1 5 ? 2.506 17.031 11.523 1 97.75 5 ASN B N 1
ATOM 984 C CA . ASN B 1 5 ? 1.236 17.219 12.219 1 97.75 5 ASN B CA 1
ATOM 985 C C . ASN B 1 5 ? 0.282 16.047 11.945 1 97.75 5 ASN B C 1
ATOM 987 O O . ASN B 1 5 ? -0.878 16.094 12.359 1 97.75 5 ASN B O 1
ATOM 991 N N . THR B 1 6 ? 0.72 15.094 11.195 1 98.06 6 THR B N 1
ATOM 992 C CA . THR B 1 6 ? -0.146 13.984 10.805 1 98.06 6 THR B CA 1
ATOM 993 C C . THR B 1 6 ? 0.59 12.656 10.922 1 98.06 6 THR B C 1
ATOM 995 O O . THR B 1 6 ? 1.821 12.609 10.867 1 98.06 6 THR B O 1
ATOM 998 N N . HIS B 1 7 ? -0.19 11.625 11.102 1 98.38 7 HIS B N 1
ATOM 999 C CA . HIS B 1 7 ? 0.347 10.273 11.18 1 98.38 7 HIS B CA 1
ATOM 1000 C C . HIS B 1 7 ? 1.416 10.164 12.258 1 98.38 7 HIS B C 1
ATOM 1002 O O . HIS B 1 7 ? 2.484 9.594 12.031 1 98.38 7 HIS B O 1
ATOM 1008 N N . LEU B 1 8 ? 1.088 10.695 13.391 1 98.38 8 LEU B N 1
ATOM 1009 C CA . LEU B 1 8 ? 2.068 10.836 14.461 1 98.38 8 LEU B CA 1
ATOM 1010 C C . LEU B 1 8 ? 2.35 9.492 15.125 1 98.38 8 LEU B C 1
ATOM 1012 O O . LEU B 1 8 ? 3.359 9.328 15.812 1 98.38 8 LEU B O 1
ATOM 1016 N N . GLY B 1 9 ? 1.502 8.477 14.984 1 98.44 9 GLY B N 1
ATOM 1017 C CA . GLY B 1 9 ? 1.669 7.168 15.594 1 98.44 9 GLY B CA 1
ATOM 1018 C C . GLY B 1 9 ? 2.162 6.113 14.625 1 98.44 9 GLY B C 1
ATOM 1019 O O . GLY B 1 9 ? 2.129 4.918 14.93 1 98.44 9 GLY B O 1
ATOM 1020 N N . ILE B 1 10 ? 2.602 6.578 13.469 1 98.75 10 ILE B N 1
ATOM 1021 C CA . ILE B 1 10 ? 2.926 5.629 12.406 1 98.75 10 ILE B CA 1
ATOM 1022 C C . ILE B 1 10 ? 4.23 4.906 12.742 1 98.75 10 ILE B C 1
ATOM 1024 O O . ILE B 1 10 ? 5.16 5.512 13.281 1 98.75 10 ILE B O 1
ATOM 1028 N N . ASP B 1 11 ? 4.328 3.596 12.547 1 98.69 11 ASP B N 1
ATOM 1029 C CA . ASP B 1 11 ? 5.566 2.838 12.695 1 98.69 11 ASP B CA 1
ATOM 1030 C C . ASP B 1 11 ? 6.555 3.18 11.578 1 98.69 11 ASP B C 1
ATOM 1032 O O . ASP B 1 11 ? 6.426 2.689 10.453 1 98.69 11 ASP B O 1
ATOM 1036 N N . ARG B 1 12 ? 7.512 3.924 11.906 1 98.19 12 ARG B N 1
ATOM 1037 C CA . ARG B 1 12 ? 8.445 4.453 10.914 1 98.19 12 ARG B CA 1
ATOM 1038 C C . ARG B 1 12 ? 9.344 3.352 10.367 1 98.19 12 ARG B C 1
ATOM 1040 O O . ARG B 1 12 ? 9.938 3.504 9.297 1 98.19 12 ARG B O 1
ATOM 1047 N N . ARG B 1 13 ? 9.453 2.219 11.07 1 98.38 13 ARG B N 1
ATOM 1048 C CA . ARG B 1 13 ? 10.219 1.084 10.555 1 98.38 13 ARG B CA 1
ATOM 1049 C C . ARG B 1 13 ? 9.523 0.464 9.344 1 98.38 13 ARG B C 1
ATOM 1051 O O . ARG B 1 13 ? 10.18 -0.005 8.414 1 98.38 13 ARG B O 1
ATOM 1058 N N . LEU B 1 14 ? 8.203 0.528 9.312 1 98.81 14 LEU B N 1
ATOM 1059 C CA . LEU B 1 14 ? 7.426 -0.136 8.273 1 98.81 14 LEU B CA 1
ATOM 1060 C C . LEU B 1 14 ? 6.992 0.856 7.203 1 98.81 14 LEU B C 1
ATOM 1062 O O . LEU B 1 14 ? 6.754 0.473 6.055 1 98.81 14 LEU B O 1
ATOM 1066 N N . CYS B 1 15 ? 6.926 2.186 7.586 1 98.88 15 CYS B N 1
ATOM 1067 C CA . CYS B 1 15 ? 6.289 3.135 6.68 1 98.88 15 CYS B CA 1
ATOM 1068 C C . CYS B 1 15 ? 7.207 4.316 6.395 1 98.88 15 CYS B C 1
ATOM 1070 O O . CYS B 1 15 ? 6.836 5.234 5.66 1 98.88 15 CYS B O 1
ATOM 1072 N N . GLY B 1 16 ? 8.367 4.301 7 1 98.81 16 GLY B N 1
ATOM 1073 C CA . GLY B 1 16 ? 9.391 5.27 6.637 1 98.81 16 GLY B CA 1
ATOM 1074 C C . GLY B 1 16 ? 9.508 6.41 7.629 1 98.81 16 GLY B C 1
ATOM 1075 O O . GLY B 1 16 ? 8.547 6.723 8.344 1 98.81 16 GLY B O 1
ATOM 1076 N N . GLU B 1 17 ? 10.633 7.012 7.621 1 98.5 17 GLU B N 1
ATOM 1077 C CA . GLU B 1 17 ? 10.938 8.195 8.422 1 98.5 17 GLU B CA 1
ATOM 1078 C C . GLU B 1 17 ? 10.891 9.461 7.578 1 98.5 17 GLU B C 1
ATOM 1080 O O . GLU B 1 17 ? 11.477 9.508 6.492 1 98.5 17 GLU B O 1
ATOM 1085 N N . PRO B 1 18 ? 10.227 10.539 8.133 1 98.62 18 PRO B N 1
ATOM 1086 C CA . PRO B 1 18 ? 10.297 11.82 7.422 1 98.62 18 PRO B CA 1
ATOM 1087 C C . PRO B 1 18 ? 11.719 12.352 7.309 1 98.62 18 PRO B C 1
ATOM 1089 O O . PRO B 1 18 ? 12.477 12.328 8.289 1 98.62 18 PRO B O 1
ATOM 1092 N N . VAL B 1 19 ? 12.062 12.766 6.086 1 98 19 VAL B N 1
ATOM 1093 C CA . VAL B 1 19 ? 13.391 13.297 5.812 1 98 19 VAL B CA 1
ATOM 1094 C C . VAL B 1 19 ? 13.312 14.812 5.629 1 98 19 VAL B C 1
ATOM 1096 O O . VAL B 1 19 ? 14.219 15.539 6.051 1 98 19 VAL B O 1
ATOM 1099 N N . SER B 1 20 ? 12.289 15.234 4.918 1 97.88 20 SER B N 1
ATOM 1100 C CA . SER B 1 20 ? 12.07 16.656 4.66 1 97.88 20 SER B CA 1
ATOM 1101 C C . SER B 1 20 ? 10.586 16.969 4.52 1 97.88 20 SER B C 1
ATOM 1103 O O . SER B 1 20 ? 9.82 16.141 4.023 1 97.88 20 SER B O 1
ATOM 1105 N N . LEU B 1 21 ? 10.242 18.141 4.996 1 97.88 21 LEU B N 1
ATOM 1106 C CA . LEU B 1 21 ? 8.891 18.656 4.883 1 97.88 21 LEU B CA 1
ATOM 1107 C C . LEU B 1 21 ? 8.906 20.094 4.367 1 97.88 21 LEU B C 1
ATOM 1109 O O . LEU B 1 21 ? 9.727 20.906 4.809 1 97.88 21 LEU B O 1
ATOM 1113 N N . GLY B 1 22 ? 8.164 20.297 3.404 1 96.75 22 GLY B N 1
ATOM 1114 C CA . GLY B 1 22 ? 7.918 21.641 2.885 1 96.75 22 GLY B CA 1
ATOM 1115 C C . GLY B 1 22 ? 6.457 21.906 2.584 1 96.75 22 GLY B C 1
ATOM 1116 O O . GLY B 1 22 ? 5.605 21.047 2.811 1 96.75 22 GLY B O 1
ATOM 1117 N N . GLU B 1 23 ? 6.148 23.141 2.172 1 95.25 23 GLU B N 1
ATOM 1118 C CA . GLU B 1 23 ? 4.777 23.453 1.793 1 95.25 23 GLU B CA 1
ATOM 1119 C C . GLU B 1 23 ? 4.32 22.609 0.607 1 95.25 23 GLU B C 1
ATOM 1121 O O . GLU B 1 23 ? 4.73 22.844 -0.529 1 95.25 23 GLU B O 1
ATOM 1126 N N . GLY B 1 24 ? 3.535 21.688 0.856 1 97.94 24 GLY B N 1
ATOM 1127 C CA . GLY B 1 24 ? 3.002 20.828 -0.197 1 97.94 24 GLY B CA 1
ATOM 1128 C C . GLY B 1 24 ? 3.998 19.797 -0.692 1 97.94 24 GLY B C 1
ATOM 1129 O O . GLY B 1 24 ? 3.869 19.297 -1.808 1 97.94 24 GLY B O 1
ATOM 1130 N N . THR B 1 25 ? 5.062 19.641 0.01 1 98.75 25 THR B N 1
ATOM 1131 C CA . THR B 1 25 ? 6.07 18.656 -0.372 1 98.75 25 THR B CA 1
ATOM 1132 C C . THR B 1 25 ? 6.574 17.891 0.851 1 98.75 25 THR B C 1
ATOM 1134 O O . THR B 1 25 ? 6.582 18.438 1.962 1 98.75 25 THR B O 1
ATOM 1137 N N . ALA B 1 26 ? 6.969 16.672 0.657 1 98.88 26 ALA B N 1
ATOM 1138 C CA . ALA B 1 26 ? 7.582 15.883 1.725 1 98.88 26 ALA B CA 1
ATOM 1139 C C . ALA B 1 26 ? 8.414 14.734 1.155 1 98.88 26 ALA B C 1
ATOM 1141 O O . ALA B 1 26 ? 8.148 14.266 0.046 1 98.88 26 ALA B O 1
ATOM 1142 N N . THR B 1 27 ? 9.406 14.336 1.873 1 98.88 27 THR B N 1
ATOM 1143 C CA . THR B 1 27 ? 10.234 13.172 1.568 1 98.88 27 THR B CA 1
ATOM 1144 C C . THR B 1 27 ? 10.312 12.234 2.768 1 98.88 27 THR B C 1
ATOM 1146 O O . THR B 1 27 ? 10.516 12.68 3.9 1 98.88 27 THR B O 1
ATOM 1149 N N . VAL B 1 28 ? 10.086 10.969 2.539 1 98.94 28 VAL B N 1
ATOM 1150 C CA . VAL B 1 28 ? 10.141 9.922 3.549 1 98.94 28 VAL B CA 1
ATOM 1151 C C . VAL B 1 28 ? 11.062 8.797 3.078 1 98.94 28 VAL B C 1
ATOM 1153 O O . VAL B 1 28 ? 11.148 8.516 1.88 1 98.94 28 VAL B O 1
ATOM 1156 N N . ARG B 1 29 ? 11.703 8.125 4.059 1 98.94 29 ARG B N 1
ATOM 1157 C CA . ARG B 1 29 ? 12.68 7.109 3.684 1 98.94 29 ARG B CA 1
ATOM 1158 C C . ARG B 1 29 ? 12.625 5.922 4.637 1 98.94 29 ARG B C 1
ATOM 1160 O O . ARG B 1 29 ? 12.383 6.09 5.836 1 98.94 29 ARG B O 1
ATOM 1167 N N . PHE B 1 30 ? 12.836 4.688 4.102 1 98.94 30 PHE B N 1
ATOM 1168 C CA . PHE B 1 30 ? 13.188 3.543 4.934 1 98.94 30 PHE B CA 1
ATOM 1169 C C . PHE B 1 30 ? 14.227 2.67 4.246 1 98.94 30 PHE B C 1
ATOM 1171 O O . PHE B 1 30 ? 14.523 2.861 3.064 1 98.94 30 PHE B O 1
ATOM 1178 N N . VAL B 1 31 ? 14.883 1.864 5.012 1 98.94 31 VAL B N 1
ATOM 1179 C CA . VAL B 1 31 ? 15.609 0.723 4.469 1 98.94 31 VAL B CA 1
ATOM 1180 C C . VAL B 1 31 ? 14.719 -0.516 4.484 1 98.94 31 VAL B C 1
ATOM 1182 O O . VAL B 1 31 ? 14.172 -0.882 5.531 1 98.94 31 VAL B O 1
ATOM 1185 N N . ALA B 1 32 ? 14.555 -1.084 3.316 1 98.94 32 ALA B N 1
ATOM 1186 C CA . ALA B 1 32 ? 13.672 -2.244 3.227 1 98.94 32 ALA B CA 1
ATOM 1187 C C . ALA B 1 32 ? 14.164 -3.379 4.121 1 98.94 32 ALA B C 1
ATOM 1189 O O . ALA B 1 32 ? 15.289 -3.857 3.963 1 98.94 32 ALA B O 1
ATOM 1190 N N . SER B 1 33 ? 13.352 -3.791 5.012 1 98.81 33 SER B N 1
ATOM 1191 C CA . SER B 1 33 ? 13.727 -4.832 5.965 1 98.81 33 SER B CA 1
ATOM 1192 C C . SER B 1 33 ? 13.242 -6.203 5.5 1 98.81 33 SER B C 1
ATOM 1194 O O . SER B 1 33 ? 12.461 -6.305 4.555 1 98.81 33 SER B O 1
ATOM 1196 N N . ALA B 1 34 ? 13.695 -7.285 6.203 1 98.62 34 ALA B N 1
ATOM 1197 C CA . ALA B 1 34 ? 13.305 -8.656 5.883 1 98.62 34 ALA B CA 1
ATOM 1198 C C . ALA B 1 34 ? 11.805 -8.859 6.094 1 98.62 34 ALA B C 1
ATOM 1200 O O . ALA B 1 34 ? 11.188 -9.68 5.41 1 98.62 34 ALA B O 1
ATOM 1201 N N . ASP B 1 35 ? 11.188 -8.086 6.984 1 98.56 35 ASP B N 1
ATOM 1202 C CA . ASP B 1 35 ? 9.75 -8.188 7.254 1 98.56 35 ASP B CA 1
ATOM 1203 C C . ASP B 1 35 ? 8.938 -7.793 6.023 1 98.56 35 ASP B C 1
ATOM 1205 O O . ASP B 1 35 ? 7.75 -8.109 5.93 1 98.56 35 ASP B O 1
ATOM 1209 N N . MET B 1 36 ? 9.578 -7.113 5.09 1 98.94 36 MET B N 1
ATOM 1210 C CA . MET B 1 36 ? 8.875 -6.574 3.926 1 98.94 36 MET B CA 1
ATOM 1211 C C . MET B 1 36 ? 8.984 -7.523 2.738 1 98.94 36 MET B C 1
ATOM 1213 O O . MET B 1 36 ? 8.398 -7.277 1.685 1 98.94 36 MET B O 1
ATOM 1217 N N . ALA B 1 37 ? 9.68 -8.648 2.885 1 98.94 37 ALA B N 1
ATOM 1218 C CA . ALA B 1 37 ? 9.953 -9.562 1.779 1 98.94 37 ALA B CA 1
ATOM 1219 C C . ALA B 1 37 ? 8.695 -10.32 1.366 1 98.94 37 ALA B C 1
ATOM 1221 O O . ALA B 1 37 ? 7.91 -10.742 2.217 1 98.94 37 ALA B O 1
ATOM 1222 N N . ALA B 1 38 ? 8.547 -10.445 0.048 1 98.81 38 ALA B N 1
ATOM 1223 C CA . ALA B 1 38 ? 7.484 -11.281 -0.508 1 98.81 38 ALA B CA 1
ATOM 1224 C C . ALA B 1 38 ? 7.953 -12.727 -0.678 1 98.81 38 ALA B C 1
ATOM 1226 O O . ALA B 1 38 ? 7.137 -13.648 -0.743 1 98.81 38 ALA B O 1
ATOM 1227 N N . ASP B 1 39 ? 9.25 -12.883 -0.845 1 98.69 39 ASP B N 1
ATOM 1228 C CA . ASP B 1 39 ? 9.781 -14.219 -1.129 1 98.69 39 ASP B CA 1
ATOM 1229 C C . ASP B 1 39 ? 11.203 -14.367 -0.598 1 98.69 39 ASP B C 1
ATOM 1231 O O . ASP B 1 39 ? 11.734 -13.453 0.032 1 98.69 39 ASP B O 1
ATOM 1235 N N . ASP B 1 40 ? 11.789 -15.523 -0.824 1 97.75 40 ASP B N 1
ATOM 1236 C CA . ASP B 1 40 ? 13.086 -15.859 -0.241 1 97.75 40 ASP B CA 1
ATOM 1237 C C . ASP B 1 40 ? 14.227 -15.211 -1.02 1 97.75 40 ASP B C 1
ATOM 1239 O O . ASP B 1 40 ? 15.375 -15.242 -0.585 1 97.75 40 ASP B O 1
ATOM 1243 N N . ARG B 1 41 ? 13.938 -14.578 -2.174 1 98.06 41 ARG B N 1
ATOM 1244 C CA . ARG B 1 41 ? 14.953 -13.859 -2.938 1 98.06 41 ARG B CA 1
ATOM 1245 C C . ARG B 1 41 ? 15.094 -12.422 -2.447 1 98.06 41 ARG B C 1
ATOM 1247 O O . ARG B 1 41 ? 16.016 -11.711 -2.846 1 98.06 41 ARG B O 1
ATOM 1254 N N . GLY B 1 42 ? 14.188 -11.977 -1.589 1 98.62 42 GLY B N 1
ATOM 1255 C CA . GLY B 1 42 ? 14.266 -10.648 -1 1 98.62 42 GLY B CA 1
ATOM 1256 C C . GLY B 1 42 ? 13.469 -9.609 -1.767 1 98.62 42 GLY B C 1
ATOM 1257 O O . GLY B 1 42 ? 13.719 -8.406 -1.633 1 98.62 42 GLY B O 1
ATOM 1258 N N . LEU B 1 43 ? 12.594 -10.062 -2.691 1 98.94 43 LEU B N 1
ATOM 1259 C CA . LEU B 1 43 ? 11.688 -9.125 -3.336 1 98.94 43 LEU B CA 1
ATOM 1260 C C . LEU B 1 43 ? 10.758 -8.477 -2.314 1 98.94 43 LEU B C 1
ATOM 1262 O O . LEU B 1 43 ? 10.125 -9.172 -1.518 1 98.94 43 LEU B O 1
ATOM 1266 N N . VAL B 1 44 ? 10.703 -7.148 -2.33 1 98.94 44 VAL B N 1
ATOM 1267 C CA . VAL B 1 44 ? 9.852 -6.43 -1.387 1 98.94 44 VAL B CA 1
ATOM 1268 C C . VAL B 1 44 ? 8.422 -6.391 -1.911 1 98.94 44 VAL B C 1
ATOM 1270 O O . VAL B 1 44 ? 8.188 -6.117 -3.094 1 98.94 44 VAL B O 1
ATOM 1273 N N . HIS B 1 45 ? 7.461 -6.711 -1.083 1 98.94 45 HIS B N 1
ATOM 1274 C CA . HIS B 1 45 ? 6.047 -6.613 -1.415 1 98.94 45 HIS B CA 1
ATOM 1275 C C . HIS B 1 45 ? 5.652 -5.18 -1.738 1 98.94 45 HIS B C 1
ATOM 1277 O O . HIS B 1 45 ? 6.008 -4.254 -1.007 1 98.94 45 HIS B O 1
ATOM 1283 N N . GLY B 1 46 ? 4.887 -4.969 -2.795 1 98.88 46 GLY B N 1
ATOM 1284 C CA . GLY B 1 46 ? 4.551 -3.65 -3.307 1 98.88 46 GLY B CA 1
ATOM 1285 C C . GLY B 1 46 ? 3.805 -2.793 -2.301 1 98.88 46 GLY B C 1
ATOM 1286 O O . GLY B 1 46 ? 3.859 -1.562 -2.365 1 98.88 46 GLY B O 1
ATOM 1287 N N . GLY B 1 47 ? 3.078 -3.43 -1.369 1 98.94 47 GLY B N 1
ATOM 1288 C CA . GLY B 1 47 ? 2.324 -2.703 -0.36 1 98.94 47 GLY B CA 1
ATOM 1289 C C . GLY B 1 47 ? 3.186 -1.778 0.479 1 98.94 47 GLY B C 1
ATOM 1290 O O . GLY B 1 47 ? 2.736 -0.706 0.889 1 98.94 47 GLY B O 1
ATOM 1291 N N . PHE B 1 48 ? 4.426 -2.162 0.73 1 98.94 48 PHE B N 1
ATOM 1292 C CA . PHE B 1 48 ? 5.301 -1.344 1.559 1 98.94 48 PHE B CA 1
ATOM 1293 C C . PHE B 1 48 ? 5.84 -0.155 0.771 1 98.94 48 PHE B C 1
ATOM 1295 O O . PHE B 1 48 ? 6.008 0.935 1.32 1 98.94 48 PHE B O 1
ATOM 1302 N N . VAL B 1 49 ? 6.109 -0.331 -0.539 1 99 49 VAL B N 1
ATOM 1303 C CA . VAL B 1 49 ? 6.535 0.764 -1.405 1 99 49 VAL B CA 1
ATOM 1304 C C . VAL B 1 49 ? 5.402 1.775 -1.555 1 99 49 VAL B C 1
ATOM 1306 O O . VAL B 1 49 ? 5.617 2.982 -1.416 1 99 49 VAL B O 1
ATOM 1309 N N . PHE B 1 50 ? 4.207 1.262 -1.771 1 99 50 PHE B N 1
ATOM 1310 C CA . PHE B 1 50 ? 3.01 2.094 -1.818 1 99 50 PHE B CA 1
ATOM 1311 C C . PHE B 1 50 ? 2.814 2.838 -0.502 1 99 50 PHE B C 1
ATOM 1313 O O . PHE B 1 50 ? 2.521 4.035 -0.497 1 99 50 PHE B O 1
ATOM 1320 N N . GLY B 1 51 ? 2.934 2.146 0.589 1 98.94 51 GLY B N 1
ATOM 1321 C CA . GLY B 1 51 ? 2.74 2.744 1.9 1 98.94 51 GLY B CA 1
ATOM 1322 C C . GLY B 1 51 ? 3.695 3.891 2.18 1 98.94 51 GLY B C 1
ATOM 1323 O O . GLY B 1 51 ? 3.32 4.875 2.82 1 98.94 51 GLY B O 1
ATOM 1324 N N . LEU B 1 52 ? 4.945 3.703 1.74 1 98.94 52 LEU B N 1
ATOM 1325 C CA . LEU B 1 52 ? 5.938 4.766 1.864 1 98.94 52 LEU B CA 1
ATOM 1326 C C . LEU B 1 52 ? 5.484 6.02 1.12 1 98.94 52 LEU B C 1
ATOM 1328 O O . LEU B 1 52 ? 5.559 7.125 1.658 1 98.94 52 LEU B O 1
ATOM 1332 N N . ALA B 1 53 ? 5.023 5.836 -0.128 1 99 53 ALA B N 1
ATOM 1333 C CA . ALA B 1 53 ? 4.516 6.945 -0.928 1 99 53 ALA B CA 1
ATOM 1334 C C . ALA B 1 53 ? 3.311 7.602 -0.256 1 99 53 ALA B C 1
ATOM 1336 O O . ALA B 1 53 ? 3.201 8.828 -0.225 1 99 53 ALA B O 1
ATOM 1337 N N . ASP B 1 54 ? 2.408 6.773 0.229 1 99 54 ASP B N 1
ATOM 1338 C CA . ASP B 1 54 ? 1.229 7.254 0.942 1 99 54 ASP B CA 1
ATOM 1339 C C . ASP B 1 54 ? 1.622 8.117 2.135 1 99 54 ASP B C 1
ATOM 1341 O O . ASP B 1 54 ? 1.073 9.211 2.326 1 99 54 ASP B O 1
ATOM 1345 N N . HIS B 1 55 ? 2.576 7.641 2.908 1 98.94 55 HIS B N 1
ATOM 1346 C CA . HIS B 1 55 ? 3.035 8.422 4.055 1 98.94 55 HIS B CA 1
ATOM 1347 C C . HIS B 1 55 ? 3.566 9.781 3.615 1 98.94 55 HIS B C 1
ATOM 1349 O O . HIS B 1 55 ? 3.219 10.805 4.207 1 98.94 55 HIS B O 1
ATOM 1355 N N . ALA B 1 56 ? 4.395 9.812 2.535 1 98.94 56 ALA B N 1
ATOM 1356 C CA . ALA B 1 56 ? 4.914 11.078 2.012 1 98.94 56 ALA B CA 1
ATOM 1357 C C . ALA B 1 56 ? 3.779 12.008 1.604 1 98.94 56 ALA B C 1
ATOM 1359 O O . ALA B 1 56 ? 3.826 13.211 1.877 1 98.94 56 ALA B O 1
ATOM 1360 N N . ALA B 1 57 ? 2.77 11.469 0.949 1 98.94 57 ALA B N 1
ATOM 1361 C CA . ALA B 1 57 ? 1.638 12.273 0.494 1 98.94 57 ALA B CA 1
ATOM 1362 C C . ALA B 1 57 ? 0.901 12.898 1.675 1 98.94 57 ALA B C 1
ATOM 1364 O O . ALA B 1 57 ? 0.545 14.078 1.636 1 98.94 57 ALA B O 1
ATOM 1365 N N . MET B 1 58 ? 0.644 12.086 2.699 1 98.94 58 MET B N 1
ATOM 1366 C CA . MET B 1 58 ? -0.024 12.609 3.889 1 98.94 58 MET B CA 1
ATOM 1367 C C . MET B 1 58 ? 0.789 13.727 4.523 1 98.94 58 MET B C 1
ATOM 1369 O O . MET B 1 58 ? 0.236 14.766 4.906 1 98.94 58 MET B O 1
ATOM 1373 N N . LEU B 1 59 ? 2.09 13.539 4.57 1 98.88 59 LEU B N 1
ATOM 1374 C CA . LEU B 1 59 ? 2.967 14.531 5.188 1 98.88 59 LEU B CA 1
ATOM 1375 C C . LEU B 1 59 ? 3.039 15.797 4.34 1 98.88 59 LEU B C 1
ATOM 1377 O O . LEU B 1 59 ? 3.168 16.906 4.879 1 98.88 59 LEU B O 1
ATOM 1381 N N . ALA B 1 60 ? 2.971 15.695 3.047 1 98.81 60 ALA B N 1
ATOM 1382 C CA . ALA B 1 60 ? 2.975 16.875 2.182 1 98.81 60 ALA B CA 1
ATOM 1383 C C . ALA B 1 60 ? 1.77 17.766 2.467 1 98.81 60 ALA B C 1
ATOM 1385 O O . ALA B 1 60 ? 1.856 19 2.354 1 98.81 60 ALA B O 1
ATOM 1386 N N . VAL B 1 61 ? 0.656 17.141 2.77 1 98.75 61 VAL B N 1
ATOM 1387 C CA . VAL B 1 61 ? -0.536 17.891 3.162 1 98.75 61 VAL B CA 1
ATOM 1388 C C . VAL B 1 61 ? -0.385 18.375 4.598 1 98.75 61 VAL B C 1
ATOM 1390 O O . VAL B 1 61 ? -0.693 19.531 4.898 1 98.75 61 VAL B O 1
ATOM 1393 N N . ASN B 1 62 ? 0.056 17.5 5.465 1 98.62 62 ASN B N 1
ATOM 1394 C CA . ASN B 1 62 ? 0.448 17.734 6.848 1 98.62 62 ASN B CA 1
ATOM 1395 C C . ASN B 1 62 ? -0.706 18.312 7.668 1 98.62 62 ASN B C 1
ATOM 1397 O O . ASN B 1 62 ? -0.507 19.219 8.484 1 98.62 62 ASN B O 1
ATOM 1401 N N . ASP B 1 63 ? -1.896 17.922 7.391 1 98.38 63 ASP B N 1
ATOM 1402 C CA . ASP B 1 63 ? -3.088 18.234 8.18 1 98.38 63 ASP B CA 1
ATOM 1403 C C . ASP B 1 63 ? -3.385 17.125 9.188 1 98.38 63 ASP B C 1
A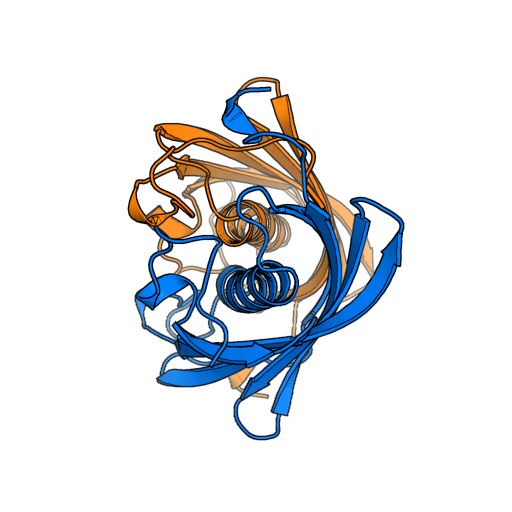TOM 1405 O O . ASP B 1 63 ? -3.291 15.93 8.859 1 98.38 63 ASP B O 1
ATOM 1409 N N . PRO B 1 64 ? -3.797 17.438 10.391 1 98 64 PRO B N 1
ATOM 1410 C CA . PRO B 1 64 ? -3.994 16.422 11.43 1 98 64 PRO B CA 1
ATOM 1411 C C . PRO B 1 64 ? -5.074 15.414 11.062 1 98 64 PRO B C 1
ATOM 1413 O O . PRO B 1 64 ? -5.102 14.312 11.617 1 98 64 PRO B O 1
ATOM 1416 N N . PHE B 1 65 ? -5.988 15.75 10.125 1 98.5 65 PHE B N 1
ATOM 1417 C CA . PHE B 1 65 ? -7.113 14.867 9.836 1 98.5 65 PHE B CA 1
ATOM 1418 C C . PHE B 1 65 ? -7.098 14.43 8.375 1 98.5 65 PHE B C 1
ATOM 1420 O O . PHE B 1 65 ? -8.141 14.117 7.801 1 98.5 65 PHE B O 1
ATOM 1427 N N . VAL B 1 66 ? -5.957 14.453 7.691 1 98.88 66 VAL B N 1
ATOM 1428 C CA . VAL B 1 66 ? -5.855 14.102 6.281 1 98.88 66 VAL B CA 1
ATOM 1429 C C . VAL B 1 66 ? -5.934 12.578 6.125 1 98.88 66 VAL B C 1
ATOM 1431 O O . VAL B 1 66 ? -5.367 11.836 6.93 1 98.88 66 VAL B O 1
ATOM 1434 N N . VAL B 1 67 ? -6.676 12.125 5.105 1 98.88 67 VAL B N 1
ATOM 1435 C CA . VAL B 1 67 ? -6.801 10.711 4.762 1 98.88 67 VAL B CA 1
ATOM 1436 C C . VAL B 1 67 ? -6.59 10.523 3.264 1 98.88 67 VAL B C 1
ATOM 1438 O O . VAL B 1 67 ? -6.773 11.453 2.48 1 98.88 67 VAL B O 1
ATOM 1441 N N . LEU B 1 68 ? -6.125 9.391 2.904 1 98.94 68 LEU B N 1
ATOM 1442 C CA . LEU B 1 68 ? -6.012 9.016 1.499 1 98.94 68 LEU B CA 1
ATOM 1443 C C . LEU B 1 68 ? -7.379 8.695 0.91 1 98.94 68 LEU B C 1
ATOM 1445 O O . LEU B 1 68 ? -8.141 7.918 1.489 1 98.94 68 LEU B O 1
ATOM 1449 N N . GLY B 1 69 ? -7.637 9.266 -0.244 1 98.94 69 GLY B N 1
ATOM 1450 C CA . GLY B 1 69 ? -8.922 9.031 -0.893 1 98.94 69 GLY B CA 1
ATOM 1451 C C . GLY B 1 69 ? -8.82 8.117 -2.1 1 98.94 69 GLY B C 1
ATOM 1452 O O . GLY B 1 69 ? -9.734 7.34 -2.373 1 98.94 69 GLY B O 1
ATOM 1453 N N . SER B 1 70 ? -7.797 8.312 -2.844 1 98.94 70 SER B N 1
ATOM 1454 C CA . SER B 1 70 ? -7.57 7.461 -4.008 1 98.94 70 SER B CA 1
ATOM 1455 C C . SER B 1 70 ? -6.105 7.484 -4.434 1 98.94 70 SER B C 1
ATOM 1457 O O . SER B 1 70 ? -5.344 8.344 -3.998 1 98.94 70 SER B O 1
ATOM 1459 N N . ALA B 1 71 ? -5.742 6.539 -5.234 1 99 71 ALA B N 1
ATOM 1460 C CA . ALA B 1 71 ? -4.383 6.449 -5.766 1 99 71 ALA B CA 1
ATOM 1461 C C . ALA B 1 71 ? -4.371 5.793 -7.141 1 99 71 ALA B C 1
ATOM 1463 O O . ALA B 1 71 ? -5.09 4.82 -7.379 1 99 71 ALA B O 1
ATOM 1464 N N . GLU B 1 72 ? -3.637 6.355 -8.031 1 99 72 GLU B N 1
ATOM 1465 C CA . GLU B 1 72 ? -3.234 5.777 -9.305 1 99 72 GLU B CA 1
ATOM 1466 C C . GLU B 1 72 ? -1.717 5.672 -9.414 1 99 72 GLU B C 1
ATOM 1468 O O . GLU B 1 72 ? -1.024 6.684 -9.531 1 99 72 GLU B O 1
ATOM 1473 N N . THR B 1 73 ? -1.236 4.438 -9.359 1 98.94 73 THR B N 1
ATOM 1474 C CA . THR B 1 73 ? 0.209 4.27 -9.25 1 98.94 73 THR B CA 1
ATOM 1475 C C . THR B 1 73 ? 0.707 3.219 -10.242 1 98.94 73 THR B C 1
ATOM 1477 O O . THR B 1 73 ? -0.036 2.307 -10.609 1 98.94 73 THR B O 1
ATOM 1480 N N . ARG B 1 74 ? 1.921 3.375 -10.609 1 98.94 74 ARG B N 1
ATOM 1481 C CA . ARG B 1 74 ? 2.668 2.4 -11.391 1 98.94 74 ARG B CA 1
ATOM 1482 C C . ARG B 1 74 ? 3.889 1.899 -10.625 1 98.94 74 ARG B C 1
ATOM 1484 O O . ARG B 1 74 ? 4.57 2.678 -9.961 1 98.94 74 ARG B O 1
ATOM 1491 N N . PHE B 1 75 ? 4.07 0.608 -10.648 1 98.94 75 PHE B N 1
ATOM 1492 C CA . PHE B 1 75 ? 5.246 -0.042 -10.086 1 98.94 75 PHE B CA 1
ATOM 1493 C C . PHE B 1 75 ? 6.258 -0.374 -11.18 1 98.94 75 PHE B C 1
ATOM 1495 O O . PHE B 1 75 ? 6.051 -1.303 -11.961 1 98.94 75 PHE B O 1
ATOM 1502 N N . LEU B 1 76 ? 7.359 0.347 -11.172 1 98.94 76 LEU B N 1
ATOM 1503 C CA . LEU B 1 76 ? 8.188 0.468 -12.367 1 98.94 76 LEU B CA 1
ATOM 1504 C C . LEU B 1 76 ? 9.406 -0.442 -12.281 1 98.94 76 LEU B C 1
ATOM 1506 O O . LEU B 1 76 ? 10.008 -0.778 -13.305 1 98.94 76 LEU B O 1
ATOM 1510 N N . ALA B 1 77 ? 9.852 -0.75 -11.133 1 98.88 77 ALA B N 1
ATOM 1511 C CA . ALA B 1 77 ? 11.023 -1.589 -10.875 1 98.88 77 ALA B CA 1
ATOM 1512 C C . ALA B 1 77 ? 10.953 -2.225 -9.492 1 98.88 77 ALA B C 1
ATOM 1514 O O . ALA B 1 77 ? 10.297 -1.697 -8.594 1 98.88 77 ALA B O 1
ATOM 1515 N N . PRO B 1 78 ? 11.633 -3.359 -9.328 1 98.88 78 PRO B N 1
ATOM 1516 C CA . PRO B 1 78 ? 11.578 -4.051 -8.039 1 98.88 78 PRO B CA 1
ATOM 1517 C C . PRO B 1 78 ? 12.43 -3.373 -6.969 1 98.88 78 PRO B C 1
ATOM 1519 O O . PRO B 1 78 ? 13.344 -2.605 -7.297 1 98.88 78 PRO B O 1
ATOM 1522 N N . VAL B 1 79 ? 12.047 -3.543 -5.734 1 98.94 79 VAL B N 1
ATOM 1523 C CA . VAL B 1 79 ? 12.852 -3.184 -4.57 1 98.94 79 VAL B CA 1
ATOM 1524 C C . VAL B 1 79 ? 13.352 -4.449 -3.879 1 98.94 79 VAL B C 1
ATOM 1526 O O . VAL B 1 79 ? 12.617 -5.43 -3.748 1 98.94 79 VAL B O 1
ATOM 1529 N N . ARG B 1 80 ? 14.578 -4.508 -3.426 1 98.69 80 ARG B N 1
ATOM 1530 C CA . ARG B 1 80 ? 15.164 -5.633 -2.707 1 98.69 80 ARG B CA 1
ATOM 1531 C C . ARG B 1 80 ? 15.359 -5.301 -1.233 1 98.69 80 ARG B C 1
ATOM 1533 O O . ARG B 1 80 ? 15.742 -4.18 -0.893 1 98.69 80 ARG B O 1
ATOM 1540 N N . VAL B 1 81 ? 15.133 -6.297 -0.433 1 98.88 81 VAL B N 1
ATOM 1541 C CA . VAL B 1 81 ? 15.469 -6.148 0.979 1 98.88 81 VAL B CA 1
ATOM 1542 C C . VAL B 1 81 ? 16.891 -5.613 1.122 1 98.88 81 VAL B C 1
ATOM 1544 O O . VAL B 1 81 ? 17.797 -6.055 0.411 1 98.88 81 VAL B O 1
ATOM 1547 N N . GLY B 1 82 ? 17.047 -4.648 1.964 1 98.88 82 GLY B N 1
ATOM 1548 C CA . GLY B 1 82 ? 18.344 -4.055 2.189 1 98.88 82 GLY B CA 1
ATOM 1549 C C . GLY B 1 82 ? 18.531 -2.73 1.474 1 98.88 82 GLY B C 1
ATOM 1550 O O . GLY B 1 82 ? 19.438 -1.952 1.816 1 98.88 82 GLY B O 1
ATOM 1551 N N . GLU B 1 83 ? 17.766 -2.416 0.489 1 98.94 83 GLU B N 1
ATOM 1552 C CA . GLU B 1 83 ? 17.891 -1.177 -0.27 1 98.94 83 GLU B CA 1
ATOM 1553 C C . GLU B 1 83 ? 17.297 0.002 0.488 1 98.94 83 GLU B C 1
ATOM 1555 O O . GLU B 1 83 ? 16.281 -0.149 1.184 1 98.94 83 GLU B O 1
ATOM 1560 N N . GLU B 1 84 ? 17.953 1.149 0.38 1 98.94 84 GLU B N 1
ATOM 1561 C CA . GLU B 1 84 ? 17.344 2.395 0.846 1 98.94 84 GLU B CA 1
ATOM 1562 C C . GLU B 1 84 ? 16.312 2.912 -0.149 1 98.94 84 GLU B C 1
ATOM 1564 O O . GLU B 1 84 ? 16.625 3.1 -1.328 1 98.94 84 GLU B O 1
ATOM 1569 N N . VAL B 1 85 ? 15.109 3.139 0.277 1 99 85 VAL B N 1
ATOM 1570 C CA . VAL B 1 85 ? 13.977 3.531 -0.55 1 99 85 VAL B CA 1
ATOM 1571 C C . VAL B 1 85 ? 13.477 4.914 -0.125 1 99 85 VAL B C 1
ATOM 1573 O O . VAL B 1 85 ? 13.25 5.16 1.061 1 99 85 VAL B O 1
ATOM 1576 N N . ILE B 1 86 ? 13.352 5.832 -1.059 1 99 86 ILE B N 1
ATOM 1577 C CA . ILE B 1 86 ? 12.984 7.211 -0.757 1 99 86 ILE B CA 1
ATOM 1578 C C . ILE B 1 86 ? 11.719 7.586 -1.525 1 99 86 ILE B C 1
ATOM 1580 O O . ILE B 1 86 ? 11.648 7.426 -2.746 1 99 86 ILE B O 1
ATOM 1584 N N . ALA B 1 87 ? 10.742 8.078 -0.843 1 99 87 ALA B N 1
ATOM 1585 C CA . ALA B 1 87 ? 9.508 8.57 -1.457 1 99 87 ALA B CA 1
ATOM 1586 C C . ALA B 1 87 ? 9.414 10.094 -1.364 1 99 87 ALA B C 1
ATOM 1588 O O . ALA B 1 87 ? 9.75 10.68 -0.332 1 99 87 ALA B O 1
ATOM 1589 N N . THR B 1 88 ? 9 10.68 -2.441 1 98.94 88 THR B N 1
ATOM 1590 C CA . THR B 1 88 ? 8.711 12.117 -2.482 1 98.94 88 THR B CA 1
ATOM 1591 C C . THR B 1 88 ? 7.277 12.367 -2.93 1 98.94 88 THR B C 1
ATOM 1593 O O . THR B 1 88 ? 6.781 11.703 -3.844 1 98.94 88 THR B O 1
ATOM 1596 N N . ALA B 1 89 ? 6.652 13.297 -2.291 1 98.94 89 ALA B N 1
ATOM 1597 C CA . ALA B 1 89 ? 5.32 13.758 -2.676 1 98.94 89 ALA B CA 1
ATOM 1598 C C . ALA B 1 89 ? 5.309 15.266 -2.896 1 98.94 89 ALA B C 1
ATOM 1600 O O . ALA B 1 89 ? 5.938 16.016 -2.146 1 98.94 89 ALA B O 1
ATOM 1601 N N . THR B 1 90 ? 4.641 15.648 -3.943 1 98.94 90 THR B N 1
ATOM 1602 C CA . THR B 1 90 ? 4.477 17.062 -4.266 1 98.94 90 THR B CA 1
ATOM 1603 C C . THR B 1 90 ? 3.021 17.375 -4.609 1 98.94 90 THR B C 1
ATOM 1605 O O . THR B 1 90 ? 2.451 16.766 -5.523 1 98.94 90 THR B O 1
ATOM 1608 N N . ARG B 1 91 ? 2.49 18.344 -3.936 1 98.94 91 ARG B N 1
ATOM 1609 C CA . ARG B 1 91 ? 1.126 18.766 -4.242 1 98.94 91 ARG B CA 1
ATOM 1610 C C . ARG B 1 91 ? 1.061 19.469 -5.59 1 98.94 91 ARG B C 1
ATOM 1612 O O . ARG B 1 91 ? 1.798 20.438 -5.828 1 98.94 91 ARG B O 1
ATOM 1619 N N . THR B 1 92 ? 0.123 19.031 -6.41 1 98.88 92 THR B N 1
ATOM 1620 C CA . THR B 1 92 ? -0.02 19.625 -7.734 1 98.88 92 THR B CA 1
ATOM 1621 C C . THR B 1 92 ? -1.301 20.453 -7.82 1 98.88 92 THR B C 1
ATOM 1623 O O . THR B 1 92 ? -1.423 21.328 -8.68 1 98.88 92 THR B O 1
ATOM 1626 N N . GLU B 1 93 ? -2.254 20.125 -7 1 98.69 93 GLU B N 1
ATOM 1627 C CA . GLU B 1 93 ? -3.535 20.812 -6.977 1 98.69 93 GLU B CA 1
ATOM 1628 C C . GLU B 1 93 ? -4.141 20.812 -5.574 1 98.69 93 GLU B C 1
ATOM 1630 O O . GLU B 1 93 ? -3.965 19.844 -4.824 1 98.69 93 GLU B O 1
ATOM 1635 N N . GLN B 1 94 ? -4.797 21.859 -5.254 1 98.38 94 GLN B N 1
ATOM 1636 C CA . GLN B 1 94 ? -5.598 21.938 -4.039 1 98.38 94 GLN B CA 1
ATOM 1637 C C . GLN B 1 94 ? -6.949 22.594 -4.316 1 98.38 94 GLN B C 1
ATOM 1639 O O . GLN B 1 94 ? -7.008 23.703 -4.875 1 98.38 94 GLN B O 1
ATOM 1644 N N . LYS B 1 95 ? -7.938 21.906 -4.051 1 98.19 95 LYS B N 1
ATOM 1645 C CA . LYS B 1 95 ? -9.305 22.406 -4.121 1 98.19 95 LYS B CA 1
ATOM 1646 C C . LYS B 1 95 ? -10.055 22.156 -2.816 1 98.19 95 LYS B C 1
ATOM 1648 O O . LYS B 1 95 ? -10.633 21.078 -2.631 1 98.19 95 LYS B O 1
ATOM 1653 N N . GLY B 1 96 ? -10.125 23.172 -2.006 1 97.88 96 GLY B N 1
ATOM 1654 C CA . GLY B 1 96 ? -10.719 22.969 -0.692 1 97.88 96 GLY B CA 1
ATOM 1655 C C . GLY B 1 96 ? -9.992 21.922 0.135 1 97.88 96 GLY B C 1
ATOM 1656 O O . GLY B 1 96 ? -8.797 22.047 0.389 1 97.88 96 GLY B O 1
ATOM 1657 N N . LYS B 1 97 ? -10.75 20.953 0.507 1 98.5 97 LYS B N 1
ATOM 1658 C CA . LYS B 1 97 ? -10.195 19.891 1.354 1 98.5 97 LYS B CA 1
ATOM 1659 C C . LYS B 1 97 ? -9.453 18.859 0.521 1 98.5 97 LYS B C 1
ATOM 1661 O O . LYS B 1 97 ? -8.734 18.016 1.066 1 98.5 97 LYS B O 1
ATOM 1666 N N . LYS B 1 98 ? -9.664 18.938 -0.735 1 98.88 98 LYS B N 1
ATOM 1667 C CA . LYS B 1 98 ? -9.078 17.938 -1.628 1 98.88 98 LYS B CA 1
ATOM 1668 C C . LYS B 1 98 ? -7.672 18.344 -2.061 1 98.88 98 LYS B C 1
ATOM 1670 O O . LYS B 1 98 ? -7.457 19.469 -2.506 1 98.88 98 LYS B O 1
ATOM 1675 N N . HIS B 1 99 ? -6.73 17.484 -1.963 1 98.94 99 HIS B N 1
ATOM 1676 C CA . HIS B 1 99 ? -5.348 17.672 -2.385 1 98.94 99 HIS B CA 1
ATOM 1677 C C . HIS B 1 99 ? -4.93 16.594 -3.377 1 98.94 99 HIS B C 1
ATOM 1679 O O . HIS B 1 99 ? -5.137 15.398 -3.131 1 98.94 99 HIS B O 1
ATOM 1685 N N . VAL B 1 100 ? -4.355 16.984 -4.48 1 99 100 VAL B N 1
ATOM 1686 C CA . VAL B 1 100 ? -3.773 16.047 -5.434 1 99 100 VAL B CA 1
ATOM 1687 C C . VAL B 1 100 ? -2.25 16.078 -5.34 1 99 100 VAL B C 1
ATOM 1689 O O . VAL B 1 100 ? -1.649 17.156 -5.41 1 99 100 VAL B O 1
ATOM 1692 N N . LEU B 1 101 ? -1.637 14.953 -5.148 1 98.94 101 LEU B N 1
ATOM 1693 C CA . LEU B 1 101 ? -0.2 14.836 -4.934 1 98.94 101 LEU B CA 1
ATOM 1694 C C . LEU B 1 101 ? 0.441 13.953 -6 1 98.94 101 LEU B C 1
ATOM 1696 O O . LEU B 1 101 ? 0.012 12.82 -6.215 1 98.94 101 LEU B O 1
ATOM 1700 N N . ALA B 1 102 ? 1.438 14.492 -6.668 1 99 102 ALA B N 1
ATOM 1701 C CA . ALA B 1 102 ? 2.338 13.625 -7.422 1 99 102 ALA B CA 1
ATOM 1702 C C . ALA B 1 102 ? 3.307 12.891 -6.496 1 99 102 ALA B C 1
ATOM 1704 O O . ALA B 1 102 ? 3.898 13.508 -5.605 1 99 102 ALA B O 1
ATOM 1705 N N . VAL B 1 103 ? 3.471 11.594 -6.691 1 99 103 VAL B N 1
ATOM 1706 C CA . VAL B 1 103 ? 4.367 10.828 -5.828 1 99 103 VAL B CA 1
ATOM 1707 C C . VAL B 1 103 ? 5.387 10.078 -6.684 1 99 103 VAL B C 1
ATOM 1709 O O . VAL B 1 103 ? 5.078 9.656 -7.801 1 99 103 VAL B O 1
ATOM 1712 N N . SER B 1 104 ? 6.543 9.977 -6.141 1 98.94 104 SER B N 1
ATOM 1713 C CA . SER B 1 104 ? 7.637 9.203 -6.719 1 98.94 104 SER B CA 1
ATOM 1714 C C . SER B 1 104 ? 8.438 8.484 -5.637 1 98.94 104 SER B C 1
ATOM 1716 O O . SER B 1 104 ? 8.711 9.047 -4.578 1 98.94 104 SER B O 1
ATOM 1718 N N . VAL B 1 105 ? 8.727 7.203 -5.871 1 99 105 VAL B N 1
ATOM 1719 C CA . VAL B 1 105 ? 9.609 6.441 -4.988 1 99 105 VAL B CA 1
ATOM 1720 C C . VAL B 1 105 ? 10.844 5.988 -5.762 1 99 105 VAL B C 1
ATOM 1722 O O . VAL B 1 105 ? 10.742 5.52 -6.895 1 99 105 VAL B O 1
ATOM 1725 N N . LYS B 1 106 ? 11.961 6.105 -5.09 1 98.94 106 LYS B N 1
ATOM 1726 C CA . LYS B 1 106 ? 13.219 5.777 -5.762 1 98.94 106 LYS B CA 1
ATOM 1727 C C . LYS B 1 106 ? 14.117 4.938 -4.859 1 98.94 106 LYS B C 1
ATOM 1729 O O . LYS B 1 106 ? 14.062 5.055 -3.635 1 98.94 106 LYS B O 1
ATOM 1734 N N . VAL B 1 107 ? 14.953 4.129 -5.496 1 98.94 107 VAL B N 1
ATOM 1735 C CA . VAL B 1 107 ? 16.172 3.52 -4.957 1 98.94 107 VAL B CA 1
ATOM 1736 C C . VAL B 1 107 ? 17.391 4.059 -5.699 1 98.94 107 VAL B C 1
ATOM 1738 O O . VAL B 1 107 ? 17.625 3.703 -6.859 1 98.94 107 VAL B O 1
ATOM 1741 N N . GLY B 1 108 ? 18.141 4.875 -4.98 1 98.38 108 GLY B N 1
ATOM 1742 C CA . GLY B 1 108 ? 19.109 5.645 -5.734 1 98.38 108 GLY B CA 1
ATOM 1743 C C . GLY B 1 108 ? 18.484 6.492 -6.828 1 98.38 108 GLY B C 1
ATOM 1744 O O . GLY B 1 108 ? 17.578 7.285 -6.559 1 98.38 108 GLY B O 1
ATOM 1745 N N . GLU B 1 109 ? 18.938 6.297 -8.055 1 98.25 109 GLU B N 1
ATOM 1746 C CA . GLU B 1 109 ? 18.406 7.059 -9.18 1 98.25 109 GLU B CA 1
ATOM 1747 C C . GLU B 1 109 ? 17.281 6.289 -9.875 1 98.25 109 GLU B C 1
ATOM 1749 O O . GLU B 1 109 ? 16.609 6.828 -10.758 1 98.25 109 GLU B O 1
ATOM 1754 N N . ARG B 1 110 ? 17.047 5.078 -9.484 1 98.62 110 ARG B N 1
ATOM 1755 C CA . ARG B 1 110 ? 16.047 4.211 -10.102 1 98.62 110 ARG B CA 1
ATOM 1756 C C . ARG B 1 110 ? 14.656 4.484 -9.539 1 98.62 110 ARG B C 1
ATOM 1758 O O . ARG B 1 110 ? 14.406 4.242 -8.359 1 98.62 110 ARG B O 1
ATOM 1765 N N . GLU B 1 111 ? 13.82 4.984 -10.391 1 98.94 111 GLU B N 1
ATOM 1766 C CA . GLU B 1 111 ? 12.43 5.148 -9.961 1 98.94 111 GLU B CA 1
ATOM 1767 C C . GLU B 1 111 ? 11.711 3.805 -9.883 1 98.94 111 GLU B C 1
ATOM 1769 O O . GLU B 1 111 ? 11.719 3.041 -10.852 1 98.94 111 GLU B O 1
ATOM 1774 N N . VAL B 1 112 ? 11.023 3.496 -8.75 1 99 112 VAL B N 1
ATOM 1775 C CA . VAL B 1 112 ? 10.438 2.17 -8.578 1 99 112 VAL B CA 1
ATOM 1776 C C . VAL B 1 112 ? 8.922 2.283 -8.5 1 99 112 VAL B C 1
ATOM 1778 O O . VAL B 1 112 ? 8.203 1.295 -8.695 1 99 112 VAL B O 1
ATOM 1781 N N . LEU B 1 113 ? 8.391 3.416 -8.172 1 99 113 LEU B N 1
ATOM 1782 C CA . LEU B 1 113 ? 6.961 3.715 -8.172 1 99 113 LEU B CA 1
ATOM 1783 C C . LEU B 1 113 ? 6.711 5.176 -8.531 1 99 113 LEU B C 1
ATOM 1785 O O . LEU B 1 113 ? 7.445 6.062 -8.094 1 99 113 LEU B O 1
ATOM 1789 N N . SER B 1 114 ? 5.723 5.457 -9.281 1 98.94 114 SER B N 1
ATOM 1790 C CA . SER B 1 114 ? 5.242 6.809 -9.547 1 98.94 114 SER B CA 1
ATOM 1791 C C . SER B 1 114 ? 3.719 6.844 -9.648 1 98.94 114 SER B C 1
ATOM 1793 O O . SER B 1 114 ? 3.082 5.809 -9.867 1 98.94 114 SER B O 1
ATOM 1795 N N . GLY B 1 115 ? 3.148 7.992 -9.43 1 98.94 115 GLY B N 1
ATOM 1796 C CA . GLY B 1 115 ? 1.706 8.094 -9.578 1 98.94 115 GLY B CA 1
ATOM 1797 C C . GLY B 1 115 ? 1.129 9.352 -8.953 1 98.94 115 GLY B C 1
ATOM 1798 O O . GLY B 1 115 ? 1.838 10.344 -8.773 1 98.94 115 GLY B O 1
ATOM 1799 N N . THR B 1 116 ? -0.16 9.297 -8.797 1 99 116 THR B N 1
ATOM 1800 C CA . THR B 1 116 ? -0.931 10.383 -8.211 1 99 116 THR B CA 1
ATOM 1801 C C . THR B 1 116 ? -1.813 9.867 -7.074 1 99 116 THR B C 1
ATOM 1803 O O . THR B 1 116 ? -2.436 8.805 -7.199 1 99 116 THR B O 1
ATOM 1806 N N . MET B 1 117 ? -1.788 10.602 -6.008 1 99 117 MET B N 1
ATOM 1807 C CA . MET B 1 117 ? -2.668 10.305 -4.879 1 99 117 MET B CA 1
ATOM 1808 C C . MET B 1 117 ? -3.559 11.508 -4.562 1 99 117 MET B C 1
ATOM 1810 O O . MET B 1 117 ? -3.123 12.656 -4.66 1 99 117 MET B O 1
ATOM 1814 N N . THR B 1 118 ? -4.773 11.219 -4.254 1 99 118 THR B N 1
ATOM 1815 C CA . THR B 1 118 ? -5.707 12.234 -3.789 1 99 118 THR B CA 1
ATOM 1816 C C . THR B 1 118 ? -5.984 12.07 -2.297 1 99 118 THR B C 1
ATOM 1818 O O . THR B 1 118 ? -6.34 10.984 -1.84 1 99 118 THR B O 1
ATOM 1821 N N . ALA B 1 119 ? -5.828 13.117 -1.628 1 98.94 119 ALA B N 1
ATOM 1822 C CA . ALA B 1 119 ? -6.043 13.133 -0.183 1 98.94 119 ALA B CA 1
ATOM 1823 C C . ALA B 1 119 ? -7.094 14.164 0.207 1 98.94 119 ALA B C 1
ATOM 1825 O O . ALA B 1 119 ? -7.34 15.125 -0.535 1 98.94 119 ALA B O 1
ATOM 1826 N N . PHE B 1 120 ? -7.707 13.969 1.364 1 98.94 120 PHE B N 1
ATOM 1827 C CA . PHE B 1 120 ? -8.711 14.898 1.879 1 98.94 120 PHE B CA 1
ATOM 1828 C C . PHE B 1 120 ? -8.367 15.32 3.303 1 98.94 120 PHE B C 1
ATOM 1830 O O . PHE B 1 120 ? -8.227 14.484 4.191 1 98.94 120 PHE B O 1
ATOM 1837 N N . ALA B 1 121 ? -8.18 16.578 3.516 1 98.81 121 ALA B N 1
ATOM 1838 C CA . ALA B 1 121 ? -8.078 17.156 4.859 1 98.81 121 ALA B CA 1
ATOM 1839 C C . ALA B 1 121 ? -9.461 17.391 5.453 1 98.81 121 ALA B C 1
ATOM 1841 O O . ALA B 1 121 ? -10.117 18.391 5.129 1 98.81 121 ALA B O 1
ATOM 1842 N N . LEU B 1 122 ? -9.922 16.578 6.367 1 98.62 122 LEU B N 1
ATOM 1843 C CA . LEU B 1 122 ? -11.289 16.578 6.867 1 98.62 122 LEU B CA 1
ATOM 1844 C C . LEU B 1 122 ? -11.438 17.562 8.031 1 98.62 122 LEU B C 1
ATOM 1846 O O . LEU B 1 122 ? -10.445 18.047 8.562 1 98.62 122 LEU B O 1
ATOM 1850 N N . ASP B 1 123 ? -12.648 17.859 8.367 1 97.81 123 ASP B N 1
ATOM 1851 C CA . ASP B 1 123 ? -12.914 18.812 9.43 1 97.81 123 ASP B CA 1
ATOM 1852 C C . 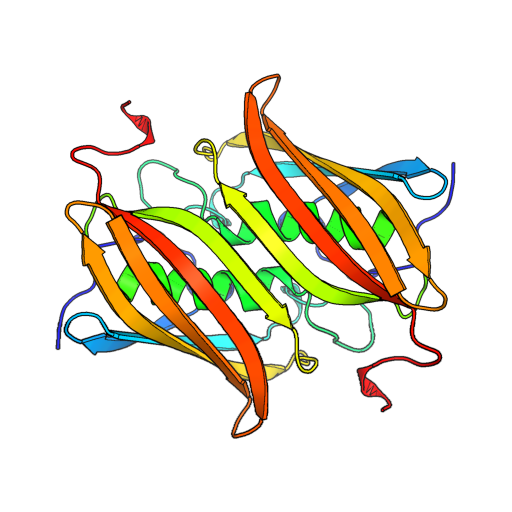ASP B 1 123 ? -12.789 18.156 10.805 1 97.81 123 ASP B C 1
ATOM 1854 O O . ASP B 1 123 ? -12.68 18.844 11.82 1 97.81 123 ASP B O 1
ATOM 1858 N N . ALA B 1 124 ? -12.836 16.812 10.812 1 98 124 ALA B N 1
ATOM 1859 C CA . ALA B 1 124 ? -12.703 16.016 12.031 1 98 124 ALA B CA 1
ATOM 1860 C C . ALA B 1 124 ? -12.031 14.672 11.734 1 98 124 ALA B C 1
ATOM 1862 O O . ALA B 1 124 ? -11.859 14.297 10.57 1 98 124 ALA B O 1
ATOM 1863 N N . HIS B 1 125 ? -11.648 14.07 12.828 1 98.5 125 HIS B N 1
ATOM 1864 C CA . HIS B 1 125 ? -11.023 12.766 12.656 1 98.5 125 HIS B CA 1
ATOM 1865 C C . HIS B 1 125 ? -11.977 11.773 12 1 98.5 125 HIS B C 1
ATOM 1867 O O . HIS B 1 125 ? -13.133 11.656 12.414 1 98.5 125 HIS B O 1
ATOM 1873 N N . VAL B 1 126 ? -11.516 11.031 11.078 1 98.5 126 VAL B N 1
ATOM 1874 C CA . VAL B 1 126 ? -12.359 10.203 10.234 1 98.5 126 VAL B CA 1
ATOM 1875 C C . VAL B 1 126 ? -13.055 9.141 11.078 1 98.5 126 VAL B C 1
ATOM 1877 O O . VAL B 1 126 ? -14.148 8.688 10.742 1 98.5 126 VAL B O 1
ATOM 1880 N N . LEU B 1 127 ? -12.508 8.766 12.25 1 98 127 LEU B N 1
ATOM 1881 C CA . LEU B 1 127 ? -13.07 7.723 13.102 1 98 127 LEU B CA 1
ATOM 1882 C C . LEU B 1 127 ? -14.188 8.281 13.977 1 98 127 LEU B C 1
ATOM 1884 O O . LEU B 1 127 ? -14.883 7.531 14.664 1 98 127 LEU B O 1
ATOM 1888 N N . ASP B 1 128 ? -14.328 9.617 13.953 1 94.31 128 ASP B N 1
ATOM 1889 C CA . ASP B 1 128 ? -15.375 10.273 14.727 1 94.31 128 ASP B CA 1
ATOM 1890 C C . ASP B 1 128 ? -16.594 10.562 13.859 1 94.31 128 ASP B C 1
ATOM 1892 O O . ASP B 1 128 ? -17.594 11.094 14.344 1 94.31 128 ASP B O 1
ATOM 1896 N N . ARG B 1 129 ? -16.438 10.242 12.617 1 82.12 129 ARG B N 1
ATOM 1897 C CA . ARG B 1 129 ? -17.547 10.531 11.719 1 82.12 129 ARG B CA 1
ATOM 1898 C C . ARG B 1 129 ? -18.562 9.398 11.727 1 82.12 129 ARG B C 1
ATOM 1900 O O . ARG B 1 129 ? -18.203 8.234 11.945 1 82.12 129 ARG B O 1
#

pLDDT: mean 97.91, std 4.76, range [52.84, 99.0]

Nearest PDB structures (foldseek):
  1ixl-assembly1_A  TM=9.943E-01  e=2.922E-16  Pyrococcus horikoshii
  3bnv-assembly4_H  TM=9.698E-01  e=7.520E-13  Campylobacter jejuni
  4a0z-assembly1_B  TM=9.309E-01  e=8.028E-09  Staphylococcus aureus
  4a0y-assembly1_B-2  TM=9.310E-01  e=1.781E-08  Staphylococcus aureus
  4a12-assembly1_B  TM=9.249E-01  e=1.885E-08  Staphylococcus aureus

Foldseek 3Di:
DDDAQAPPVPDCAQQFDWDDEDQQKTKGKYQAAQVQAPDPQFWGDVVSVVSNQLVRNCRSNRAHAKDWDDWDKDFDDTDGHGFMKMKMWGWDDDDPQKTKIWMWMDGVVHTGMTTITIMGRDPDHPVVD/DDDAQAPPVPDCAQQFDWDDEDQQKTKGKYQAAQVQAPDPQFWGDVVSVVSNQLVRNCRSNRAHAKDWDDWDKDFDDTDGHGFMKMKMWGWDDDDAQKTKIWMWMDGVVHTGMTTITIMGRDPDHPVVD

InterPro domains:
  IPR006683 Thioesterase domain [PF03061] (42-112)
  IPR029069 HotDog domain superfamily [SSF54637] (15-118)
  IPR052723 Acyl-coenzyme A thioesterase PaaI [PTHR42856] (19-113)

Solvent-accessible surface area (backbone atoms only — not comparable to full-atom values): 12544 Å² total; per-residue (Å²): 128,67,74,86,50,34,58,79,43,43,42,38,82,70,37,25,39,83,74,45,51,46,95,35,20,16,28,22,35,36,56,40,45,76,76,43,12,19,31,91,86,26,42,43,39,63,27,47,59,50,16,23,36,50,47,10,41,48,49,12,70,38,38,73,33,51,43,70,40,32,38,40,39,38,43,69,46,89,52,47,48,68,40,57,39,39,13,37,14,36,55,77,45,73,59,87,46,38,34,35,24,42,31,39,27,24,45,82,88,45,62,26,33,40,37,41,36,32,32,35,48,48,98,50,53,75,87,78,103,126,67,73,86,48,36,58,81,43,42,42,40,82,71,38,25,38,82,73,46,51,49,94,35,21,16,28,20,33,38,57,39,45,77,75,44,12,19,30,92,86,24,43,42,40,64,27,46,60,51,18,23,36,49,46,10,40,48,48,13,68,38,37,72,33,51,44,71,39,32,38,40,40,36,44,70,45,89,50,46,48,69,39,57,39,39,13,36,14,35,56,76,45,74,58,87,46,37,35,34,25,43,32,39,27,24,45,83,89,46,61,26,32,39,37,40,36,33,32,36,48,48,97,52,53,74,86,75,104

Organism: NCBI:txid927083

Secondary structure (DSSP, 8-state):
-PPP-S-TT--HHHH-EEEEEETTEEEEEEEPPGGGBSSTT-BBPHHHHHHHHHHHHHHHH--TTEEEEEEEEEE-S--BTT-EEEEEEEEEEEETTEEEEEEEEEETTEEEEEEEEEEEE-SS-GGG-/-PPP-S-TT--HHHH-EEEEEETTEEEEEEEPPGGGBSSTT-BBPHHHHHHHHHHHHHHHH--TTEEEEEEEEEE-S--BTT-EEEEEEEEEEEETTEEEEEEEEEETTEEEEEEEEEEEE-SS-GGG-